Protein AF-A0A0B6YA18-F1 (afdb_monomer_lite)

Structure (mmCIF, N/CA/C/O backbone):
data_AF-A0A0B6YA18-F1
#
_entry.id   AF-A0A0B6YA18-F1
#
loop_
_atom_site.group_PDB
_atom_site.id
_atom_site.type_symbol
_atom_site.label_atom_id
_atom_site.label_alt_id
_atom_site.label_comp_id
_atom_site.label_asym_id
_atom_site.label_entity_id
_atom_site.label_seq_id
_atom_site.pdbx_PDB_ins_code
_atom_site.Cartn_x
_atom_site.Cartn_y
_atom_site.Cartn_z
_atom_site.occupancy
_atom_site.B_iso_or_equiv
_atom_site.auth_seq_id
_atom_site.auth_comp_id
_atom_site.auth_asym_id
_atom_site.auth_atom_id
_atom_site.pdbx_PDB_model_num
ATOM 1 N N . ASN A 1 1 ? -31.599 2.408 -5.196 1.00 22.66 1 ASN A N 1
ATOM 2 C CA . ASN A 1 1 ? -32.205 2.213 -3.865 1.00 22.66 1 ASN A CA 1
ATOM 3 C C . ASN A 1 1 ? -31.881 0.781 -3.458 1.00 22.66 1 ASN A C 1
ATOM 5 O O . ASN A 1 1 ? -32.594 -0.119 -3.871 1.00 22.66 1 ASN A O 1
ATOM 9 N N . PHE A 1 2 ? -30.728 0.541 -2.829 1.00 22.41 2 PHE A N 1
ATOM 10 C CA . PHE A 1 2 ? -30.256 -0.818 -2.530 1.00 22.41 2 PHE A CA 1
ATOM 11 C C . PHE A 1 2 ? -29.971 -0.924 -1.032 1.00 22.41 2 PHE A C 1
ATOM 13 O O . PHE A 1 2 ? -29.169 -0.162 -0.497 1.00 22.41 2 PHE A O 1
ATOM 20 N N . GLN A 1 3 ? -30.706 -1.816 -0.363 1.00 21.17 3 GLN A N 1
ATOM 21 C CA . GLN A 1 3 ? -30.584 -2.109 1.061 1.00 21.17 3 GLN A CA 1
ATOM 22 C C . GLN A 1 3 ? -29.302 -2.905 1.325 1.00 21.17 3 GLN A C 1
ATOM 24 O O . GLN A 1 3 ? -29.180 -4.037 0.863 1.00 21.17 3 GLN A O 1
ATOM 29 N N . CYS A 1 4 ? -28.392 -2.362 2.134 1.00 24.20 4 CYS A N 1
ATOM 30 C CA . CYS A 1 4 ? -27.473 -3.198 2.901 1.00 24.20 4 CYS A CA 1
ATOM 31 C C . CYS A 1 4 ? -28.234 -3.745 4.110 1.00 24.20 4 CYS A C 1
ATOM 33 O O . CYS A 1 4 ? -28.750 -2.980 4.928 1.00 24.20 4 CYS A O 1
ATOM 35 N N . GLN A 1 5 ? -28.316 -5.067 4.224 1.00 24.88 5 GLN A N 1
ATOM 36 C CA . GLN A 1 5 ? -28.793 -5.714 5.439 1.00 24.88 5 GLN A CA 1
ATOM 37 C C . GLN A 1 5 ? -27.710 -5.576 6.512 1.00 24.88 5 GLN A C 1
ATOM 39 O O . GLN A 1 5 ? -26.636 -6.165 6.412 1.00 24.88 5 GLN A O 1
ATOM 44 N N . ILE A 1 6 ? -27.982 -4.758 7.528 1.00 29.28 6 ILE A N 1
ATOM 45 C CA . ILE A 1 6 ? -27.189 -4.730 8.756 1.00 29.28 6 ILE A CA 1
ATOM 46 C C . ILE A 1 6 ? -27.548 -6.007 9.513 1.00 29.28 6 ILE A C 1
ATOM 48 O O . ILE A 1 6 ? -28.610 -6.099 10.129 1.00 29.28 6 ILE A O 1
ATOM 52 N N . TYR A 1 7 ? -26.678 -7.009 9.445 1.00 28.80 7 TYR A N 1
ATOM 53 C CA . TYR A 1 7 ? -26.812 -8.206 10.260 1.00 28.80 7 TYR A CA 1
ATOM 54 C C . TYR A 1 7 ? -26.293 -7.887 11.664 1.00 28.80 7 TYR A C 1
ATOM 56 O O . TYR A 1 7 ? -25.091 -7.940 11.936 1.00 28.80 7 TYR A O 1
ATOM 64 N N . ILE A 1 8 ? -27.209 -7.535 12.572 1.00 30.92 8 ILE A N 1
ATOM 65 C CA . ILE A 1 8 ? -26.935 -7.558 14.014 1.00 30.92 8 ILE A CA 1
ATOM 66 C C . ILE A 1 8 ? -26.950 -9.032 14.432 1.00 30.92 8 ILE A C 1
ATOM 68 O O . ILE A 1 8 ? -27.951 -9.561 14.913 1.00 30.92 8 ILE A O 1
ATOM 72 N N . GLY A 1 9 ? -25.842 -9.720 14.169 1.00 32.03 9 GLY A N 1
ATOM 73 C CA . GLY A 1 9 ? -25.610 -11.074 14.642 1.00 32.03 9 GLY A CA 1
ATOM 74 C C . GLY A 1 9 ? -25.315 -11.048 16.136 1.00 32.03 9 GLY A C 1
ATOM 75 O O . GLY A 1 9 ? -24.164 -10.957 16.539 1.00 32.03 9 GLY A O 1
ATOM 76 N N . THR A 1 10 ? -26.345 -11.150 16.975 1.00 35.97 10 THR A N 1
ATOM 77 C CA . THR A 1 10 ? -26.152 -11.795 18.278 1.00 35.97 10 THR A CA 1
ATOM 78 C C . THR A 1 10 ? -26.190 -13.284 17.990 1.00 35.97 10 THR A C 1
ATOM 80 O O . THR A 1 10 ? -27.260 -13.890 17.949 1.00 35.97 10 THR A O 1
ATOM 83 N N . ASP A 1 11 ? -25.037 -13.863 17.655 1.00 31.59 11 ASP A N 1
ATOM 84 C CA . ASP A 1 11 ? -24.968 -15.278 17.309 1.00 31.59 11 ASP A CA 1
ATOM 85 C C . ASP A 1 11 ? -25.178 -16.118 18.581 1.00 31.59 11 ASP A C 1
ATOM 87 O O . ASP A 1 11 ? -24.264 -16.612 19.234 1.00 31.59 11 ASP A O 1
ATOM 91 N N . THR A 1 12 ? -26.446 -16.242 18.969 1.00 34.16 12 THR A N 1
ATOM 92 C CA . THR A 1 12 ? -26.951 -17.108 20.038 1.00 34.16 12 THR A CA 1
ATOM 93 C C . THR A 1 12 ? -26.866 -18.588 19.642 1.00 34.16 12 THR A C 1
ATOM 95 O O . THR A 1 12 ? -27.244 -19.465 20.421 1.00 34.16 12 THR A O 1
ATOM 98 N N . SER A 1 13 ? -26.333 -18.900 18.455 1.00 25.88 13 SER A N 1
ATOM 99 C CA . SER A 1 13 ? -26.091 -20.266 17.994 1.00 25.88 13 SER A CA 1
ATOM 100 C C . SER A 1 13 ? -24.933 -20.942 18.745 1.00 25.88 13 SER A C 1
ATOM 102 O O . SER A 1 13 ? -25.045 -22.129 19.048 1.00 25.88 13 SER A O 1
ATOM 104 N N . PHE A 1 14 ? -23.911 -20.196 19.191 1.00 28.16 14 PHE A N 1
ATOM 105 C CA . PHE A 1 14 ? -22.859 -20.728 20.076 1.00 28.16 14 PHE A CA 1
ATOM 106 C C . PHE A 1 14 ? -23.342 -20.956 21.520 1.00 28.16 14 PHE A C 1
ATOM 108 O O . PHE A 1 14 ? -22.845 -21.836 22.222 1.00 28.16 14 PHE A O 1
ATOM 115 N N . LEU A 1 15 ? -24.387 -20.236 21.947 1.00 29.08 15 LEU A N 1
ATOM 116 C CA . LEU A 1 15 ? -25.089 -20.511 23.208 1.00 29.08 15 LEU A CA 1
ATOM 117 C C . LEU A 1 15 ? -25.903 -21.816 23.148 1.00 29.08 15 LEU A C 1
ATOM 119 O O . LEU A 1 15 ? -26.152 -22.420 24.192 1.00 29.08 15 LEU A O 1
ATOM 123 N N . LYS A 1 16 ? -26.273 -22.301 21.952 1.00 24.72 16 LYS A N 1
ATOM 124 C CA . LYS A 1 16 ? -26.944 -23.602 21.787 1.00 24.72 16 LYS A CA 1
ATOM 125 C C . LYS A 1 16 ? -25.975 -24.786 21.775 1.00 24.72 16 LYS A C 1
ATOM 127 O O . LYS A 1 16 ? -26.343 -25.847 22.276 1.00 24.72 16 LYS A O 1
ATOM 132 N N . THR A 1 17 ? -24.739 -24.627 21.301 1.00 24.81 17 THR A N 1
ATOM 133 C CA . THR A 1 17 ? -23.723 -25.700 21.355 1.00 24.81 17 THR A CA 1
ATOM 134 C C . THR A 1 17 ? -23.110 -25.901 22.743 1.00 24.81 17 THR A C 1
ATOM 136 O O . THR A 1 17 ? -22.637 -26.996 23.028 1.00 24.81 17 THR A O 1
ATOM 139 N N . CYS A 1 18 ? -23.236 -24.934 23.659 1.00 28.11 18 CYS A N 1
ATOM 140 C CA . CYS A 1 18 ? -22.959 -25.144 25.090 1.00 28.11 18 CYS A CA 1
ATOM 141 C C . CYS A 1 18 ? -24.140 -25.748 25.885 1.00 28.11 18 CYS A C 1
ATOM 143 O O . CYS A 1 18 ? -24.023 -25.948 27.092 1.00 28.11 18 CYS A O 1
ATOM 145 N N . GLN A 1 19 ? -25.272 -26.063 25.240 1.00 27.86 19 GLN A N 1
ATOM 146 C CA . GLN A 1 19 ? -26.480 -26.598 25.896 1.00 27.86 19 GLN A CA 1
ATOM 147 C C . GLN A 1 19 ? -26.897 -28.006 25.439 1.00 27.86 19 GLN A C 1
ATOM 149 O O . GLN A 1 19 ? -27.933 -28.502 25.877 1.00 27.86 19 GLN A O 1
ATOM 154 N N . LEU A 1 20 ? -26.109 -28.706 24.615 1.00 28.91 20 LEU A N 1
ATOM 155 C CA . LEU A 1 20 ? -26.454 -30.073 24.207 1.00 28.91 20 LEU A CA 1
ATOM 156 C C . LEU A 1 20 ? -25.231 -30.981 24.001 1.00 28.91 20 LEU A C 1
ATOM 158 O O . LEU A 1 20 ? -24.902 -31.391 22.896 1.00 28.91 20 LEU A O 1
ATOM 162 N N . SER A 1 21 ? -24.634 -31.416 25.109 1.00 25.75 21 SER A N 1
ATOM 163 C CA . SER A 1 21 ? -24.155 -32.797 25.225 1.00 25.75 21 SER A CA 1
ATOM 164 C C . SER A 1 21 ? -24.819 -33.454 26.440 1.00 25.75 21 SER A C 1
ATOM 166 O O . SER A 1 21 ? -24.227 -33.715 27.481 1.00 25.75 21 SER A O 1
ATOM 168 N N . LYS A 1 22 ? -26.117 -33.762 26.299 1.00 30.44 22 LYS A N 1
ATOM 169 C CA . LYS A 1 22 ? -26.713 -34.879 27.043 1.00 30.44 22 LYS A CA 1
ATOM 170 C C . LYS A 1 22 ? -26.048 -36.162 26.534 1.00 30.44 22 LYS A C 1
ATOM 172 O O . LYS A 1 22 ? -26.580 -36.830 25.654 1.00 30.44 22 LYS A O 1
ATOM 177 N N . MET A 1 23 ? -24.876 -36.497 27.066 1.00 25.17 23 MET A N 1
ATOM 178 C CA . MET A 1 23 ? -24.391 -37.873 27.044 1.00 25.17 23 MET A CA 1
ATOM 179 C C . MET A 1 23 ? -25.014 -38.587 28.239 1.00 25.17 23 MET A C 1
ATOM 181 O O . MET A 1 23 ? -24.543 -38.503 29.369 1.00 25.17 23 MET A O 1
ATOM 185 N N . ALA A 1 24 ? -26.137 -39.246 27.968 1.00 28.73 24 ALA A N 1
ATOM 186 C CA . ALA A 1 24 ? -26.608 -40.341 28.789 1.00 28.73 24 ALA A CA 1
ATOM 187 C C . ALA A 1 24 ? -25.615 -41.505 28.651 1.00 28.73 24 ALA A C 1
ATOM 189 O O . ALA A 1 24 ? -25.368 -41.973 27.542 1.00 28.73 24 ALA A O 1
ATOM 190 N N . ALA A 1 25 ? -25.074 -41.978 29.771 1.00 28.25 25 ALA A N 1
ATOM 191 C CA . ALA A 1 25 ? -24.508 -43.315 29.907 1.00 28.25 25 ALA A CA 1
ATOM 192 C C . ALA A 1 25 ? -24.676 -43.784 31.369 1.00 28.25 25 ALA A C 1
ATOM 194 O O . ALA A 1 25 ? -24.750 -42.947 32.271 1.00 28.25 25 ALA A O 1
ATOM 195 N N . PRO A 1 26 ? -24.849 -45.096 31.598 1.00 30.39 26 PRO A N 1
ATOM 196 C CA . PRO A 1 26 ? -25.692 -45.630 32.661 1.00 30.39 26 PRO A CA 1
ATOM 197 C C . PRO A 1 26 ? -24.993 -45.744 34.017 1.00 30.39 26 PRO A C 1
ATOM 199 O O . PRO A 1 26 ? -23.795 -45.996 34.119 1.00 30.39 26 PRO A O 1
ATOM 202 N N . CYS A 1 27 ? -25.802 -45.639 35.072 1.00 26.02 27 CYS A N 1
ATOM 203 C CA . CYS A 1 27 ? -25.443 -46.033 36.424 1.00 26.02 27 CYS A CA 1
ATOM 204 C C . CYS A 1 27 ? -25.102 -47.530 36.466 1.00 26.02 27 CYS A C 1
ATOM 206 O O . CYS A 1 27 ? -25.983 -48.368 36.278 1.00 26.02 27 CYS A O 1
ATOM 208 N N . ILE A 1 28 ? -23.850 -47.860 36.784 1.00 28.97 28 ILE A N 1
ATOM 209 C CA . ILE A 1 28 ? -23.477 -49.165 37.330 1.00 28.97 28 ILE A CA 1
ATOM 210 C C . ILE A 1 28 ? -22.728 -48.933 38.647 1.00 28.97 28 ILE A C 1
ATOM 212 O O . ILE A 1 28 ? -21.751 -48.197 38.727 1.00 28.97 28 ILE A O 1
ATOM 216 N N . TYR A 1 29 ? -23.298 -49.555 39.673 1.00 30.02 29 TYR A N 1
ATOM 217 C CA . TYR A 1 29 ? -22.824 -49.849 41.022 1.00 30.02 29 TYR A CA 1
ATOM 218 C C . TYR A 1 29 ? -21.294 -49.851 41.236 1.00 30.02 29 TYR A C 1
ATOM 220 O O . TYR A 1 29 ? -20.584 -50.607 40.583 1.00 30.02 29 TYR A O 1
ATOM 228 N N . SER A 1 30 ? -20.806 -49.112 42.239 1.00 31.11 30 SER A N 1
ATOM 229 C CA . SER A 1 30 ? -20.081 -49.669 43.401 1.00 31.11 30 SER A CA 1
ATOM 230 C C . SER A 1 30 ? -19.457 -48.548 44.243 1.00 31.11 30 SER A C 1
ATOM 232 O O . SER A 1 30 ? -18.714 -47.700 43.756 1.00 31.11 30 SER A O 1
ATOM 234 N N . ASN A 1 31 ? -19.776 -48.565 45.535 1.00 38.75 31 ASN A N 1
ATOM 235 C CA . ASN A 1 31 ? -19.279 -47.659 46.565 1.00 38.75 31 ASN A CA 1
ATOM 236 C C . ASN A 1 31 ? -17.750 -47.779 46.742 1.00 38.75 31 ASN A C 1
ATOM 238 O O . ASN A 1 31 ? -17.236 -48.887 46.618 1.00 38.75 31 ASN A O 1
ATOM 242 N N . PHE A 1 32 ? -17.070 -46.655 47.051 1.00 37.41 32 PHE A N 1
ATOM 243 C CA . PHE A 1 32 ? -16.032 -46.481 48.106 1.00 37.41 32 PHE A CA 1
ATOM 244 C C . PHE A 1 32 ? -14.902 -45.444 47.846 1.00 37.41 32 PHE A C 1
ATOM 246 O O . PHE A 1 32 ? -13.969 -45.379 48.639 1.00 37.41 32 PHE A O 1
ATOM 253 N N . VAL A 1 33 ? -14.937 -44.584 46.812 1.00 38.00 33 VAL A N 1
ATOM 254 C CA . VAL A 1 33 ? -13.829 -43.615 46.565 1.00 38.00 33 VAL A CA 1
ATOM 255 C C . VAL A 1 33 ? -14.327 -42.215 46.162 1.00 38.00 33 VAL A C 1
ATOM 257 O O . VAL A 1 33 ? -14.076 -41.756 45.056 1.00 38.00 33 VAL A O 1
ATOM 260 N N . TRP A 1 34 ? -15.063 -41.518 47.040 1.00 38.66 34 TRP A N 1
ATOM 261 C CA . TRP A 1 34 ? -15.645 -40.193 46.715 1.00 38.66 34 TRP A CA 1
ATOM 262 C C . TRP A 1 34 ? -15.308 -39.035 47.667 1.00 38.66 34 TRP A C 1
ATOM 264 O O . TRP A 1 34 ? -15.721 -37.900 47.431 1.00 38.66 34 TRP A O 1
ATOM 274 N N . VAL A 1 35 ? -14.504 -39.257 48.709 1.00 45.66 35 VAL A N 1
ATOM 275 C CA . VAL A 1 35 ? -14.223 -38.188 49.690 1.00 45.66 35 VAL A CA 1
ATOM 276 C C . VAL A 1 35 ? -13.021 -37.313 49.295 1.00 45.66 35 VAL A C 1
ATOM 278 O O . VAL A 1 35 ? -12.994 -36.136 49.634 1.00 45.66 35 VAL A O 1
ATOM 281 N N . LEU A 1 36 ? -12.072 -37.817 48.495 1.00 37.72 36 LEU A N 1
ATOM 282 C CA . LEU A 1 36 ? -10.860 -37.060 48.129 1.00 37.72 36 LEU A CA 1
ATOM 283 C C . LEU A 1 36 ? -10.942 -36.295 46.794 1.00 37.72 36 LEU A C 1
ATOM 285 O O . LEU A 1 36 ? -10.195 -35.341 46.599 1.00 37.72 36 LEU A O 1
ATOM 289 N N . VAL A 1 37 ? -11.871 -36.640 45.895 1.00 43.56 37 VAL A N 1
ATOM 290 C CA . VAL A 1 37 ? -12.011 -35.955 44.587 1.00 43.56 37 VAL A CA 1
ATOM 291 C C . VAL A 1 37 ? -12.857 -34.675 44.693 1.00 43.56 37 VAL A C 1
ATOM 293 O O . VAL A 1 37 ? -12.698 -33.742 43.907 1.00 43.56 37 VAL A O 1
ATOM 296 N N . SER A 1 38 ? -13.692 -34.572 45.729 1.00 45.56 38 SER A N 1
ATOM 297 C CA . SER A 1 38 ? -14.603 -33.439 45.931 1.00 45.56 38 SER A CA 1
ATOM 298 C C . SER A 1 38 ? -13.893 -32.138 46.333 1.00 45.56 38 SER A C 1
ATOM 300 O O . SER A 1 38 ? -14.415 -31.058 46.072 1.00 45.56 38 SER A O 1
ATOM 302 N N . PHE A 1 39 ? -12.685 -32.207 46.905 1.00 39.03 39 PHE A N 1
ATOM 303 C CA . PHE A 1 39 ? -11.942 -31.009 47.323 1.00 39.03 39 PHE A CA 1
ATOM 304 C C . PHE A 1 39 ? -11.166 -30.337 46.178 1.00 39.03 39 PHE A C 1
ATOM 306 O O . PHE A 1 39 ? -11.028 -29.116 46.166 1.00 39.03 39 PHE A O 1
ATOM 313 N N . PHE A 1 40 ? -10.721 -31.099 45.172 1.00 35.75 40 PHE A N 1
ATOM 314 C CA . PHE A 1 40 ? -10.002 -30.538 44.020 1.00 35.75 40 PHE A CA 1
ATOM 315 C C . PHE A 1 40 ? -10.927 -29.955 42.945 1.00 35.75 40 PHE A C 1
ATOM 317 O O . PHE A 1 40 ? -10.523 -29.049 42.219 1.00 35.75 40 PHE A O 1
ATOM 324 N N . LEU A 1 41 ? -12.186 -30.396 42.876 1.00 40.81 41 LEU A N 1
ATOM 325 C CA . LEU A 1 41 ? -13.172 -29.819 41.954 1.00 40.81 41 LEU A CA 1
ATOM 326 C C . LEU A 1 41 ? -13.807 -28.523 42.481 1.00 40.81 41 LEU A C 1
ATOM 328 O O . LEU A 1 41 ? -14.242 -27.695 41.684 1.00 40.81 41 LEU A O 1
ATOM 332 N N . TYR A 1 42 ? -13.821 -28.302 43.801 1.00 39.22 42 TYR A N 1
ATOM 333 C CA . TYR A 1 42 ? -14.488 -27.134 44.392 1.00 39.22 42 TYR A CA 1
ATOM 334 C C . TYR A 1 42 ? -13.674 -25.833 44.302 1.00 39.22 42 TYR A C 1
ATOM 336 O O . TYR A 1 42 ? -14.251 -24.749 44.330 1.00 39.22 42 TYR A O 1
ATOM 344 N N . HIS A 1 43 ? -12.348 -25.918 44.142 1.00 35.78 43 HIS A N 1
ATOM 345 C CA . HIS A 1 43 ? -11.466 -24.743 44.049 1.00 35.78 43 HIS A CA 1
ATOM 346 C C . HIS A 1 43 ? -10.904 -24.480 42.637 1.00 35.78 43 HIS A C 1
ATOM 348 O O . HIS A 1 43 ? -10.187 -23.502 42.435 1.00 35.78 43 HIS A O 1
ATOM 354 N N . GLY A 1 44 ? -11.244 -25.329 41.659 1.00 31.39 44 GLY A N 1
ATOM 355 C CA . GLY A 1 44 ? -10.778 -25.243 40.268 1.00 31.39 44 GLY A CA 1
ATOM 356 C C . GLY A 1 44 ? -11.771 -24.624 39.279 1.00 31.39 44 GLY A C 1
ATOM 357 O O . GLY A 1 44 ? -11.433 -24.459 38.113 1.00 31.39 44 GLY A O 1
ATOM 358 N N . CYS A 1 45 ? -12.978 -24.244 39.710 1.00 32.75 45 CYS A N 1
ATOM 359 C CA . CYS A 1 45 ? -13.925 -23.499 38.875 1.00 32.75 45 CYS A CA 1
ATOM 360 C C . CYS A 1 45 ? -13.646 -21.989 38.988 1.00 32.75 45 CYS A C 1
ATOM 362 O O . CYS A 1 45 ? -14.493 -21.189 39.393 1.00 32.75 45 CYS A O 1
ATOM 364 N N . VAL A 1 46 ? -12.404 -21.594 38.686 1.00 34.84 46 VAL A N 1
ATOM 365 C CA . VAL A 1 46 ? -12.083 -20.192 38.415 1.00 34.84 46 VAL A CA 1
ATOM 366 C C . VAL A 1 46 ? -12.857 -19.827 37.158 1.00 34.84 46 VAL A C 1
ATOM 368 O O . VAL A 1 46 ? -12.613 -20.360 36.082 1.00 34.84 46 VAL A O 1
ATOM 371 N N . ARG A 1 47 ? -13.847 -18.960 37.355 1.00 32.56 47 ARG A N 1
ATOM 372 C CA . ARG A 1 47 ? -14.728 -18.355 36.358 1.00 32.56 47 ARG A CA 1
ATOM 373 C C . ARG A 1 47 ? -14.015 -18.100 35.023 1.00 32.56 47 ARG A C 1
ATOM 375 O O . ARG A 1 47 ? -13.437 -17.035 34.827 1.00 32.56 47 ARG A O 1
ATOM 382 N N . VAL A 1 48 ? -14.152 -19.019 34.071 1.00 32.72 48 VAL A N 1
ATOM 383 C CA . VAL A 1 48 ? -14.032 -18.688 32.648 1.00 32.72 48 VAL A CA 1
ATOM 384 C C . VAL A 1 48 ? -15.357 -18.036 32.265 1.00 32.72 48 VAL A C 1
ATOM 386 O O . VAL A 1 48 ? -16.264 -18.658 31.722 1.00 32.72 48 VAL A O 1
ATOM 389 N N . LEU A 1 49 ? -15.511 -16.772 32.658 1.00 30.70 49 LEU A N 1
ATOM 390 C CA . LEU A 1 49 ? -16.483 -15.893 32.027 1.00 30.70 49 LEU A CA 1
ATOM 391 C C . LEU A 1 49 ? -15.945 -15.637 30.619 1.00 30.70 49 LEU A C 1
ATOM 393 O O . LEU A 1 49 ? -15.069 -14.795 30.433 1.00 30.70 49 LEU A O 1
ATOM 397 N N . CYS A 1 50 ? -16.434 -16.392 29.636 1.00 34.38 50 CYS A N 1
ATOM 398 C CA . CYS A 1 50 ? -16.340 -15.987 28.239 1.00 34.38 50 CYS A CA 1
ATOM 399 C C . CYS A 1 50 ? -17.141 -14.688 28.095 1.00 34.38 50 CYS A C 1
ATOM 401 O O . CYS A 1 50 ? -18.348 -14.711 27.862 1.00 34.38 50 CYS A O 1
ATOM 403 N N . ASN A 1 51 ? -16.482 -13.547 28.300 1.00 45.31 51 ASN A N 1
ATOM 404 C CA . ASN A 1 51 ? -17.012 -12.253 27.900 1.00 45.31 51 ASN A CA 1
ATOM 405 C C . ASN A 1 51 ? -16.977 -12.220 26.369 1.00 45.31 51 ASN A C 1
ATOM 407 O O . ASN A 1 51 ? -15.977 -11.824 25.776 1.00 45.31 51 ASN A O 1
ATOM 411 N N . ALA A 1 52 ? -18.053 -12.690 25.738 1.00 56.62 52 ALA A N 1
ATOM 412 C CA . ALA A 1 5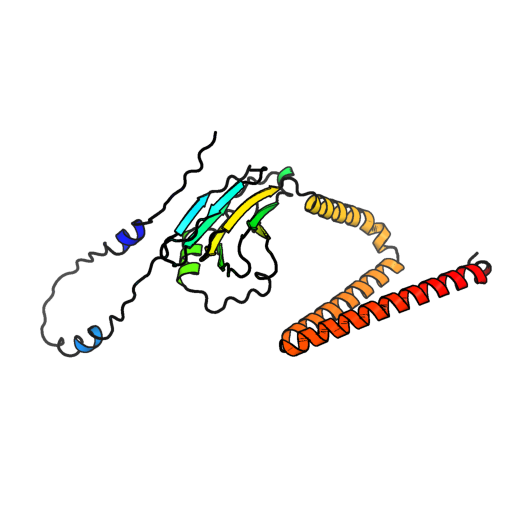2 ? -18.236 -12.537 24.303 1.00 56.62 52 ALA A CA 1
ATOM 413 C C . ALA A 1 52 ? -18.291 -11.036 23.983 1.00 56.62 52 ALA A C 1
ATOM 415 O O . ALA A 1 52 ? -19.090 -10.293 24.562 1.00 56.62 52 ALA A O 1
ATOM 416 N N . ILE A 1 53 ? -17.417 -10.578 23.090 1.00 65.00 53 ILE A N 1
ATOM 417 C CA . ILE A 1 53 ? -17.356 -9.166 22.704 1.00 65.00 53 ILE A CA 1
ATOM 418 C C . ILE A 1 53 ? -18.520 -8.896 21.738 1.00 65.00 53 ILE A C 1
ATOM 420 O O . ILE A 1 53 ? -18.634 -9.590 20.725 1.00 65.00 53 ILE A O 1
ATOM 424 N N . PRO A 1 54 ? -19.388 -7.899 21.993 1.00 68.94 54 PRO A N 1
ATOM 425 C CA . PRO A 1 54 ? -20.438 -7.550 21.046 1.00 68.94 54 PRO A CA 1
ATOM 426 C C . PRO A 1 54 ? -19.807 -7.050 19.739 1.00 68.94 54 PRO A C 1
ATOM 428 O O . PRO A 1 54 ? -19.035 -6.083 19.740 1.00 68.94 54 PRO A O 1
ATOM 431 N N . TYR A 1 55 ? -20.150 -7.700 18.623 1.00 76.69 55 TYR A N 1
ATOM 432 C CA . TYR A 1 55 ? -19.649 -7.344 17.300 1.00 76.69 55 TYR A CA 1
ATOM 433 C C . TYR A 1 55 ? -20.770 -6.993 16.318 1.00 76.69 55 TYR A C 1
ATOM 435 O O . TYR A 1 55 ? -21.901 -7.461 16.429 1.00 76.69 55 TYR A O 1
ATOM 443 N N . VAL A 1 56 ? -20.456 -6.131 15.352 1.00 81.31 56 VAL A N 1
ATOM 444 C CA . VAL A 1 56 ? -21.338 -5.777 14.229 1.00 81.31 56 VAL A CA 1
ATOM 445 C C . VAL A 1 56 ? -20.631 -6.173 12.945 1.00 81.31 56 VAL A C 1
ATOM 447 O O . VAL A 1 56 ? -19.467 -5.827 12.780 1.00 81.31 56 VAL A O 1
ATOM 450 N N . SER A 1 57 ? -21.317 -6.874 12.042 1.00 79.81 57 SER A N 1
ATOM 451 C CA . SER A 1 57 ? -20.762 -7.230 10.732 1.00 79.81 57 SER A CA 1
ATOM 452 C C . SER A 1 57 ? -21.471 -6.473 9.609 1.00 79.81 57 SER A C 1
ATOM 454 O O . SER A 1 57 ? -22.696 -6.334 9.619 1.00 79.81 57 SER A O 1
ATOM 456 N N . VAL A 1 58 ? -20.698 -5.959 8.653 1.00 83.00 58 VAL A N 1
ATOM 457 C CA . VAL A 1 58 ? -21.193 -5.246 7.471 1.00 83.00 58 VAL A CA 1
ATOM 458 C C . VAL A 1 58 ? -20.582 -5.887 6.233 1.00 83.00 58 VAL A C 1
ATOM 460 O O . VAL A 1 58 ? -19.359 -5.953 6.102 1.00 83.00 58 VAL A O 1
ATOM 463 N N . MET A 1 59 ? -21.429 -6.347 5.312 1.00 81.69 59 MET A N 1
ATOM 464 C CA . MET A 1 59 ? -20.978 -6.775 3.990 1.00 81.69 59 MET A CA 1
ATOM 465 C C . MET A 1 59 ? -20.909 -5.583 3.042 1.00 81.69 59 MET A C 1
ATOM 467 O O . MET A 1 59 ? -21.868 -4.823 2.896 1.00 81.69 59 MET A O 1
ATOM 471 N N . LEU A 1 60 ? -19.749 -5.422 2.416 1.00 82.44 60 LEU A N 1
ATOM 472 C CA . LEU A 1 60 ? -19.471 -4.384 1.438 1.00 82.44 60 LEU A CA 1
ATOM 473 C C . LEU A 1 60 ? -19.884 -4.850 0.042 1.00 82.44 60 LEU A C 1
ATOM 475 O O . LEU A 1 60 ? -19.889 -6.040 -0.263 1.00 82.44 60 LEU A O 1
ATOM 479 N N . ASN A 1 61 ? -20.216 -3.897 -0.826 1.00 81.12 61 ASN A N 1
ATOM 480 C CA . ASN A 1 61 ? -20.518 -4.189 -2.221 1.00 81.12 61 ASN A CA 1
ATOM 481 C C . ASN A 1 61 ? -19.243 -4.090 -3.077 1.00 81.12 61 ASN A C 1
ATOM 483 O O . ASN A 1 61 ? -18.568 -3.059 -3.066 1.00 81.12 61 ASN A O 1
ATOM 487 N N . ALA A 1 62 ? -18.947 -5.140 -3.847 1.00 72.94 62 ALA A N 1
ATOM 488 C CA . ALA A 1 62 ? -17.752 -5.235 -4.685 1.00 72.94 62 ALA A CA 1
ATOM 489 C C . ALA A 1 62 ? -17.723 -4.219 -5.843 1.00 72.94 62 ALA A C 1
ATOM 491 O O . ALA A 1 62 ? -16.658 -3.771 -6.266 1.00 72.94 62 ALA A O 1
ATOM 492 N N . THR A 1 63 ? -18.891 -3.784 -6.325 1.00 71.31 63 THR A N 1
ATOM 493 C CA . THR A 1 63 ? -18.996 -2.874 -7.481 1.00 71.31 63 THR A CA 1
ATOM 494 C C . THR A 1 63 ? -19.069 -1.391 -7.099 1.00 71.31 63 THR A C 1
ATOM 496 O O . THR A 1 63 ? -19.394 -0.550 -7.939 1.00 71.31 63 THR A O 1
ATOM 499 N N . GLN A 1 64 ? -18.827 -1.050 -5.832 1.00 74.56 64 GLN A N 1
ATOM 500 C CA . GLN A 1 64 ? -19.033 0.297 -5.299 1.00 74.56 64 GLN A CA 1
ATOM 501 C C . GLN A 1 64 ? -17.857 1.233 -5.634 1.00 74.56 64 GLN A C 1
ATOM 503 O O . GLN A 1 64 ? -16.799 1.170 -5.012 1.00 74.56 64 GLN A O 1
ATOM 508 N N . THR A 1 65 ? -18.051 2.145 -6.593 1.00 70.25 65 THR A N 1
ATOM 509 C CA . THR A 1 65 ? -17.022 3.120 -7.015 1.00 70.25 65 THR A CA 1
ATOM 510 C C . THR A 1 65 ? -17.069 4.457 -6.271 1.00 70.25 65 THR A C 1
ATOM 512 O O . THR A 1 65 ? -16.067 5.172 -6.235 1.00 70.25 65 THR A O 1
ATOM 515 N N . GLN A 1 66 ? -18.209 4.812 -5.671 1.00 75.06 66 GLN A N 1
ATOM 516 C CA . GLN A 1 66 ? -18.337 6.019 -4.849 1.00 75.06 66 GLN A CA 1
ATOM 517 C C . GLN A 1 66 ? -17.948 5.738 -3.395 1.00 75.06 66 GLN A C 1
ATOM 519 O O . GLN A 1 66 ? -18.244 4.641 -2.913 1.00 75.06 66 GLN A O 1
ATOM 524 N N . PRO A 1 67 ? -17.352 6.720 -2.688 1.00 75.81 67 PRO A N 1
ATOM 525 C CA . PRO A 1 67 ? -17.042 6.590 -1.271 1.00 75.81 67 PRO A CA 1
ATOM 526 C C . PRO A 1 67 ? -18.284 6.189 -0.480 1.00 75.81 67 PRO A C 1
ATOM 528 O O . PRO A 1 67 ? -19.290 6.897 -0.489 1.00 75.81 67 PRO A O 1
ATOM 531 N N . PHE A 1 68 ? -18.203 5.036 0.175 1.00 79.81 68 PHE A N 1
ATOM 532 C CA . PHE A 1 68 ? -19.226 4.552 1.086 1.00 79.81 68 PHE A CA 1
ATOM 533 C C . PHE A 1 68 ? -18.748 4.774 2.517 1.00 79.81 68 PHE A C 1
ATOM 535 O O . PHE A 1 68 ? -17.762 4.174 2.943 1.00 79.81 68 PHE A O 1
ATOM 542 N N . ASP A 1 69 ? -19.434 5.659 3.236 1.00 79.94 69 ASP A N 1
ATOM 543 C CA . ASP A 1 69 ? -19.106 6.001 4.616 1.00 79.94 69 ASP A CA 1
ATOM 544 C C . ASP A 1 69 ? -19.923 5.148 5.589 1.00 79.94 69 ASP A C 1
ATOM 546 O O . ASP A 1 69 ? -21.150 5.244 5.657 1.00 79.94 69 ASP A O 1
ATOM 550 N N . VAL A 1 70 ? -19.229 4.329 6.376 1.00 81.06 70 VAL A N 1
ATOM 551 C CA . VAL A 1 70 ? -19.797 3.618 7.523 1.00 81.06 70 VAL A CA 1
ATOM 552 C C . VAL A 1 70 ? -19.448 4.400 8.779 1.00 81.06 70 VAL A C 1
ATOM 554 O O . VAL A 1 70 ? -18.294 4.439 9.209 1.00 81.06 70 VAL A O 1
ATOM 557 N N . ILE A 1 71 ? -20.456 5.030 9.374 1.00 78.69 71 ILE A N 1
ATOM 558 C CA . ILE A 1 71 ? -20.305 5.766 10.628 1.00 78.69 71 ILE A CA 1
ATOM 559 C C . ILE A 1 71 ? -20.508 4.783 11.779 1.00 78.69 71 ILE A C 1
ATOM 561 O O . ILE A 1 71 ? -21.587 4.208 11.936 1.00 78.69 71 ILE A O 1
ATOM 565 N N . VAL A 1 72 ? -19.475 4.595 12.597 1.00 80.00 72 VAL A N 1
ATOM 566 C CA . VAL A 1 72 ? -19.539 3.753 13.793 1.00 80.00 72 VAL A CA 1
ATOM 567 C C . VAL A 1 72 ? -19.569 4.660 15.014 1.00 80.00 72 VAL A C 1
ATOM 569 O O . VAL A 1 72 ? -18.591 5.335 15.330 1.00 80.00 72 VAL A O 1
ATOM 572 N N . SER A 1 73 ? -20.710 4.696 15.700 1.00 74.81 73 SER A N 1
ATOM 573 C CA . SER A 1 73 ? -20.869 5.436 16.955 1.00 74.81 73 SER A CA 1
ATOM 574 C C . SER A 1 73 ? -20.162 4.729 18.113 1.00 74.81 73 SER A C 1
ATOM 576 O O . SER A 1 73 ? -20.137 3.494 18.167 1.00 74.81 73 SER A O 1
ATOM 578 N N . ALA A 1 74 ? -19.635 5.520 19.053 1.00 70.62 74 ALA A N 1
ATOM 579 C CA . ALA A 1 74 ? -19.016 5.012 20.271 1.00 70.62 74 ALA A CA 1
ATOM 580 C C . ALA A 1 74 ? -20.020 4.181 21.101 1.00 70.62 74 ALA A C 1
ATOM 582 O O . ALA A 1 74 ? -21.215 4.503 21.125 1.00 70.62 74 ALA A O 1
ATOM 583 N N . PRO A 1 75 ? -19.567 3.107 21.766 1.00 70.69 75 PRO A N 1
ATOM 584 C CA . PRO A 1 75 ? -20.405 2.347 22.683 1.00 70.69 75 PRO A CA 1
ATOM 585 C C . PRO A 1 75 ? -20.778 3.197 23.906 1.00 70.69 75 PRO A C 1
ATOM 587 O O . PRO A 1 75 ? -19.930 3.856 24.497 1.00 70.69 75 PRO A O 1
ATOM 590 N N . GLN A 1 76 ? -22.054 3.155 24.295 1.00 63.22 76 GLN A N 1
ATOM 591 C CA . GLN A 1 76 ? -22.584 3.916 25.437 1.00 63.22 76 GLN A CA 1
ATOM 592 C C . GLN A 1 76 ? -22.034 3.414 26.788 1.00 63.22 76 GLN A C 1
ATOM 594 O O . GLN A 1 76 ? -21.932 4.188 27.731 1.00 63.22 76 GLN A O 1
ATOM 599 N N . ASP A 1 77 ? -21.605 2.148 26.858 1.00 67.50 77 ASP A N 1
ATOM 600 C CA . ASP A 1 77 ? -21.102 1.501 28.080 1.00 67.50 77 ASP A CA 1
ATOM 601 C C . ASP A 1 77 ? -19.594 1.710 28.336 1.00 67.50 77 ASP A C 1
ATOM 603 O O . ASP A 1 77 ? -19.029 1.096 29.239 1.00 67.50 77 ASP A O 1
ATOM 607 N N . GLY A 1 78 ? -18.896 2.516 27.522 1.00 66.62 78 GLY A N 1
ATOM 608 C CA . GLY A 1 78 ? -17.440 2.718 27.645 1.00 66.62 78 GLY A CA 1
ATOM 609 C C . GLY A 1 78 ? -16.586 1.469 27.358 1.00 66.62 78 GLY A C 1
ATOM 610 O O . GLY A 1 78 ? -15.380 1.474 27.591 1.00 66.62 78 GLY A O 1
ATOM 611 N N . GLY A 1 79 ? -17.204 0.391 26.866 1.00 71.12 79 GLY A N 1
ATOM 612 C CA . GLY A 1 79 ? -16.530 -0.833 26.437 1.00 71.12 79 GLY A CA 1
ATOM 613 C C . GLY A 1 79 ? -15.908 -0.721 25.041 1.00 71.12 79 GLY A C 1
ATOM 614 O O . GLY A 1 79 ? -15.997 0.300 24.371 1.00 71.12 79 GLY A O 1
ATOM 615 N N . ARG A 1 80 ? -15.294 -1.804 24.562 1.00 74.56 80 ARG A N 1
ATOM 616 C CA . ARG A 1 80 ? -14.782 -1.900 23.186 1.00 74.56 80 ARG A CA 1
ATOM 617 C C . ARG A 1 80 ? -15.837 -2.511 22.273 1.00 74.56 80 ARG A C 1
ATOM 619 O O . ARG A 1 80 ? -16.400 -3.550 22.610 1.00 74.56 80 ARG A O 1
ATOM 626 N N . LYS A 1 81 ? -16.078 -1.904 21.109 1.00 79.94 81 LYS A N 1
ATOM 627 C CA . LYS A 1 81 ? -16.991 -2.444 20.089 1.00 79.94 81 LYS A CA 1
ATOM 628 C C . LYS A 1 81 ? -16.188 -2.966 18.902 1.00 79.94 81 LYS A C 1
ATOM 630 O O . LYS A 1 81 ? -15.394 -2.219 18.329 1.00 79.94 81 LYS A O 1
ATOM 635 N N . LEU A 1 82 ? -16.404 -4.229 18.535 1.00 84.12 82 LEU A N 1
ATOM 636 C CA . LEU A 1 82 ? -15.785 -4.848 17.361 1.00 84.12 82 LEU A CA 1
ATOM 637 C C . LEU A 1 82 ? -16.685 -4.623 16.136 1.00 84.12 82 LEU A C 1
ATOM 639 O O . LEU A 1 82 ? -17.838 -5.048 16.113 1.00 84.12 82 LEU A O 1
ATOM 643 N N . CYS A 1 83 ? -16.182 -3.944 15.111 1.00 86.81 83 CYS A N 1
ATOM 644 C CA . CYS A 1 83 ? -16.869 -3.798 13.828 1.00 86.81 83 CYS A CA 1
ATOM 645 C C . CYS A 1 83 ? -16.121 -4.607 12.773 1.00 86.81 83 CYS A C 1
ATOM 647 O O . CYS A 1 83 ? -14.927 -4.405 12.585 1.00 86.81 83 CYS A O 1
ATOM 649 N N . ILE A 1 84 ? -16.806 -5.517 12.093 1.00 87.69 84 ILE A N 1
ATOM 650 C CA . ILE A 1 84 ? -16.229 -6.385 11.072 1.00 87.69 84 ILE A CA 1
ATOM 651 C C . ILE A 1 84 ? -16.770 -5.949 9.716 1.00 87.69 84 ILE A C 1
ATOM 653 O O . ILE A 1 84 ? -17.980 -5.952 9.490 1.00 87.69 84 ILE A O 1
ATOM 657 N N . LEU A 1 85 ? -15.879 -5.580 8.805 1.00 88.25 85 LEU A N 1
ATOM 658 C CA . LEU A 1 85 ? -16.217 -5.230 7.434 1.00 88.25 85 LEU A CA 1
ATOM 659 C C . LEU A 1 85 ? -15.710 -6.330 6.514 1.00 88.25 85 LEU A C 1
ATOM 661 O O . LEU A 1 85 ? -14.510 -6.593 6.468 1.00 88.25 85 LEU A O 1
ATOM 665 N N . CYS A 1 86 ? -16.625 -6.963 5.792 1.00 89.19 86 CYS A N 1
ATOM 666 C CA . CYS A 1 86 ? -16.307 -8.043 4.869 1.00 89.19 86 CYS A CA 1
ATOM 667 C C . CYS A 1 86 ? -16.481 -7.584 3.430 1.00 89.19 86 CYS A C 1
ATOM 669 O O . CYS A 1 86 ? -17.537 -7.070 3.055 1.00 89.19 86 CYS A O 1
ATOM 671 N N . TYR A 1 87 ? -15.450 -7.807 2.628 1.00 89.75 87 TYR A N 1
ATOM 672 C CA . TYR A 1 87 ? -15.460 -7.590 1.195 1.00 89.75 87 TYR A CA 1
ATOM 673 C C . TYR A 1 87 ? -15.617 -8.943 0.482 1.00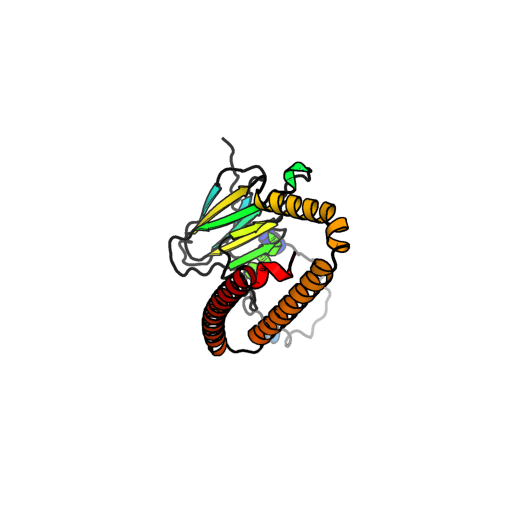 89.75 87 TYR A C 1
ATOM 675 O O . TYR A 1 87 ? -14.731 -9.797 0.609 1.00 89.75 87 TYR A O 1
ATOM 683 N N . PRO A 1 88 ? -16.734 -9.176 -0.233 1.00 85.19 88 PRO A N 1
ATOM 684 C CA . PRO A 1 88 ? -16.862 -10.334 -1.101 1.00 85.19 88 PRO A CA 1
ATOM 685 C C . PRO A 1 88 ? -15.962 -10.110 -2.318 1.00 85.19 88 PRO A C 1
ATOM 687 O O . PRO A 1 88 ? -16.068 -9.081 -2.989 1.00 85.19 88 PRO A O 1
ATOM 690 N N . GLY A 1 89 ? -15.053 -11.049 -2.577 1.00 86.19 89 GLY A N 1
ATOM 691 C CA . GLY A 1 89 ? -14.127 -10.959 -3.703 1.00 86.19 89 GLY A CA 1
ATOM 692 C C . GLY A 1 89 ? -14.856 -10.754 -5.037 1.00 86.19 89 GLY A C 1
ATOM 693 O O . GLY A 1 89 ? -15.992 -11.192 -5.223 1.00 86.19 89 GLY A O 1
ATOM 694 N N . GLN A 1 90 ? -14.211 -10.068 -5.978 1.00 86.62 90 GLN A N 1
ATOM 695 C CA . GLN A 1 90 ? -14.766 -9.825 -7.311 1.00 86.62 90 GLN A CA 1
ATOM 696 C C . GLN A 1 90 ? -14.343 -10.927 -8.297 1.00 86.62 90 GLN A C 1
ATOM 698 O O . GLN A 1 90 ? -13.284 -11.530 -8.153 1.00 86.62 90 GLN A O 1
ATOM 703 N N . ASP A 1 91 ? -15.126 -11.148 -9.356 1.00 87.38 91 ASP A N 1
ATOM 704 C CA . ASP A 1 91 ? -14.766 -12.088 -10.426 1.00 87.38 91 ASP A CA 1
ATOM 705 C C . ASP A 1 91 ? -13.453 -11.724 -11.135 1.00 87.38 91 ASP A C 1
ATOM 707 O O . ASP A 1 91 ? -13.179 -10.557 -11.451 1.00 87.38 91 ASP A O 1
ATOM 711 N N . THR A 1 92 ? -12.686 -12.755 -11.485 1.00 85.19 92 THR A N 1
ATOM 712 C CA . THR A 1 92 ? -11.405 -12.649 -12.185 1.00 85.19 92 THR A CA 1
ATOM 713 C C . THR A 1 92 ? -11.617 -12.374 -13.676 1.00 85.19 92 THR A C 1
ATOM 715 O O . THR A 1 92 ? -11.636 -13.281 -14.507 1.00 85.19 92 THR A O 1
ATOM 718 N N . MET A 1 93 ? -11.790 -11.103 -14.032 1.00 87.88 93 MET A N 1
ATOM 719 C CA . MET A 1 93 ? -11.769 -10.638 -15.422 1.00 87.88 93 MET A CA 1
ATOM 720 C C . MET A 1 93 ? -10.476 -9.867 -15.696 1.00 87.88 93 MET A C 1
ATOM 722 O O . MET A 1 93 ? -9.995 -9.137 -14.833 1.00 87.88 93 MET A O 1
ATOM 726 N N . TRP A 1 94 ? -9.933 -9.969 -16.913 1.00 84.38 94 TRP A N 1
ATOM 727 C CA . TRP A 1 94 ? -8.644 -9.356 -17.271 1.00 84.38 94 TRP A CA 1
ATOM 728 C C . TRP A 1 94 ? -8.607 -7.835 -17.041 1.00 84.38 94 TRP A C 1
ATOM 730 O O . TRP A 1 94 ? -7.616 -7.305 -16.556 1.00 84.38 94 TRP A O 1
ATOM 740 N N . HIS A 1 95 ? -9.707 -7.124 -17.302 1.00 81.81 95 HIS A N 1
ATOM 741 C CA . HIS A 1 95 ? -9.795 -5.675 -17.088 1.00 81.81 95 HIS A CA 1
ATOM 742 C C . HIS A 1 95 ? -9.958 -5.285 -15.607 1.00 81.81 95 HIS A C 1
ATOM 744 O O . HIS A 1 95 ? -9.845 -4.108 -15.276 1.00 81.81 95 HIS A O 1
ATOM 750 N N . LYS A 1 96 ? -10.211 -6.251 -14.713 1.00 86.12 96 LYS A N 1
ATOM 751 C CA . LYS A 1 96 ? -10.332 -6.051 -13.259 1.00 86.12 96 LYS A CA 1
ATOM 752 C C . LYS A 1 96 ? -9.034 -6.371 -12.505 1.00 86.12 96 LYS A C 1
ATOM 754 O O . LYS A 1 96 ? -9.009 -6.250 -11.289 1.00 86.12 96 LYS A O 1
ATOM 759 N N . LEU A 1 97 ? -7.948 -6.732 -13.197 1.00 87.62 97 LEU A N 1
ATOM 760 C CA . LEU A 1 97 ? -6.644 -7.021 -12.575 1.00 87.62 97 LEU A CA 1
ATOM 761 C C . LEU A 1 97 ? -6.054 -5.830 -11.807 1.00 87.62 97 LEU A C 1
ATOM 763 O O . LEU A 1 97 ? -5.300 -6.019 -10.860 1.00 87.62 97 LEU A O 1
ATOM 767 N N . TRP A 1 98 ? -6.420 -4.609 -12.194 1.00 90.06 98 TRP A N 1
ATOM 768 C CA . TRP A 1 98 ? -5.923 -3.368 -11.595 1.00 90.06 98 TRP A CA 1
ATOM 769 C C . TRP A 1 98 ? -6.913 -2.744 -10.608 1.00 90.06 98 TRP A C 1
ATOM 771 O O . TRP A 1 98 ? -6.937 -1.523 -10.446 1.00 90.06 98 TRP A O 1
ATOM 78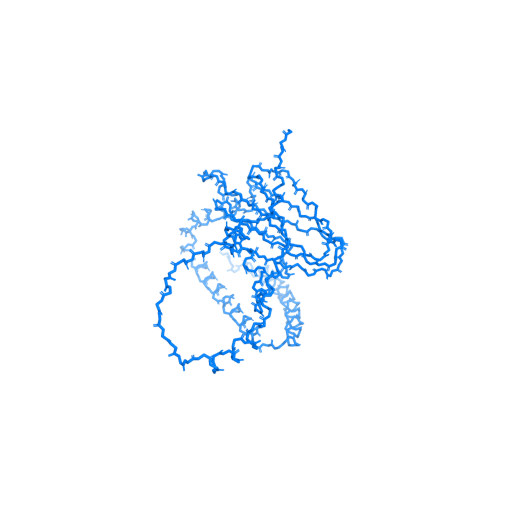1 N N . ILE A 1 99 ? -7.768 -3.555 -9.985 1.00 89.38 99 ILE A N 1
ATOM 782 C CA . ILE A 1 99 ? -8.686 -3.099 -8.944 1.00 89.38 99 ILE A CA 1
ATOM 783 C C . ILE A 1 99 ? -7.980 -3.074 -7.588 1.00 89.38 99 ILE A C 1
ATOM 785 O O . ILE A 1 99 ? -7.252 -4.001 -7.237 1.00 89.38 99 ILE A O 1
ATOM 789 N N . ASN A 1 100 ? -8.203 -2.010 -6.821 1.00 89.38 100 ASN A N 1
ATOM 790 C CA . ASN A 1 100 ? -7.664 -1.889 -5.471 1.00 89.38 100 ASN A CA 1
ATOM 791 C C . ASN A 1 100 ? -8.769 -1.442 -4.502 1.00 89.38 100 ASN A C 1
ATOM 793 O O . ASN A 1 100 ? -9.114 -0.252 -4.463 1.00 89.38 100 ASN A O 1
ATOM 797 N N . PRO A 1 101 ? -9.383 -2.387 -3.770 1.00 88.56 101 PRO A N 1
ATOM 798 C CA . PRO A 1 101 ? -10.330 -2.078 -2.709 1.00 88.56 101 PRO A CA 1
ATOM 799 C C . PRO A 1 101 ? -9.582 -1.570 -1.476 1.00 88.56 101 PRO A C 1
ATOM 801 O O . PRO A 1 101 ? -8.745 -2.273 -0.904 1.00 88.56 101 PRO A O 1
ATOM 804 N N . LYS A 1 102 ? -9.898 -0.350 -1.039 1.00 88.88 102 LYS A N 1
ATOM 805 C CA . LYS A 1 102 ? -9.257 0.258 0.128 1.00 88.88 102 LYS A CA 1
ATOM 806 C C . LYS A 1 102 ? -10.256 0.847 1.112 1.00 88.88 102 LYS A C 1
ATOM 808 O O . LYS A 1 102 ? -11.309 1.359 0.726 1.00 88.88 102 LYS A O 1
ATOM 813 N N . ILE A 1 103 ? -9.887 0.793 2.386 1.00 87.69 103 ILE A N 1
ATOM 814 C CA . ILE A 1 103 ? -10.601 1.429 3.489 1.00 87.69 103 ILE A CA 1
ATOM 815 C C . ILE A 1 103 ? -9.708 2.479 4.143 1.00 87.69 103 ILE A C 1
ATOM 817 O O . ILE A 1 103 ? -8.546 2.223 4.463 1.00 87.69 103 ILE A O 1
ATOM 821 N N . THR A 1 104 ? -10.270 3.666 4.332 1.00 86.00 104 THR A N 1
ATOM 822 C CA . THR A 1 104 ? -9.639 4.792 5.016 1.00 86.00 104 THR A CA 1
ATOM 823 C C . THR A 1 104 ? -10.477 5.138 6.232 1.00 86.00 104 THR A C 1
ATOM 825 O O . THR A 1 104 ? -11.680 5.366 6.116 1.00 86.00 104 THR A O 1
ATOM 828 N N . ILE A 1 105 ? -9.857 5.194 7.404 1.00 83.94 105 ILE A N 1
ATOM 829 C CA . ILE A 1 105 ? -10.574 5.485 8.646 1.00 83.94 105 ILE A CA 1
ATOM 830 C C . ILE A 1 105 ? -10.310 6.930 9.027 1.00 83.94 105 ILE A C 1
ATOM 832 O O . ILE A 1 105 ? -9.175 7.328 9.268 1.00 83.94 105 ILE A O 1
ATOM 836 N N . LYS A 1 106 ? -11.378 7.720 9.077 1.00 82.88 106 LYS A N 1
ATOM 837 C CA . LYS A 1 106 ? -11.345 9.099 9.548 1.00 82.88 106 LYS A CA 1
ATOM 838 C C . LYS A 1 106 ? -11.817 9.131 10.989 1.00 82.88 106 LYS A C 1
ATOM 840 O O . LYS A 1 106 ? -12.912 8.660 11.306 1.00 82.88 106 LYS A O 1
ATOM 845 N N . THR A 1 107 ? -11.000 9.730 11.840 1.00 76.50 107 THR A N 1
ATOM 846 C CA . THR A 1 107 ? -11.306 9.905 13.259 1.00 76.50 107 THR A CA 1
ATOM 847 C C . THR A 1 107 ? -11.308 11.385 13.580 1.00 76.50 107 THR A C 1
ATOM 849 O O . THR A 1 107 ? -10.437 12.119 13.122 1.00 76.50 107 THR A O 1
ATOM 852 N N . SER A 1 108 ? -12.299 11.825 14.348 1.00 67.62 108 SER A N 1
ATOM 853 C CA . SER A 1 108 ? -12.424 13.224 14.770 1.00 67.62 108 SER A CA 1
ATOM 854 C C . SER A 1 108 ? -11.457 13.590 15.904 1.00 67.62 108 SER A C 1
ATOM 856 O O . SER A 1 108 ? -11.137 14.760 16.078 1.00 67.62 108 SER A O 1
ATOM 858 N N . ASP A 1 109 ? -10.951 12.589 16.629 1.00 67.12 109 ASP A N 1
ATOM 859 C CA . ASP A 1 109 ? -10.126 12.750 17.822 1.00 67.12 109 ASP A CA 1
ATOM 860 C C . ASP A 1 109 ? -8.679 12.286 17.598 1.00 67.12 109 ASP A C 1
ATOM 862 O O . ASP A 1 109 ? -8.433 11.162 17.155 1.00 67.12 109 ASP A O 1
ATOM 866 N N . LEU A 1 110 ? -7.706 13.113 17.993 1.00 57.06 110 LEU A N 1
ATOM 867 C CA . LEU A 1 110 ? -6.291 12.738 18.022 1.00 57.06 110 LEU A CA 1
ATOM 868 C C . LEU A 1 110 ? -6.024 11.775 19.197 1.00 57.06 110 LEU A C 1
ATOM 870 O O . LEU A 1 110 ? -6.266 12.124 20.351 1.00 57.06 110 LEU A O 1
ATOM 874 N N . GLY A 1 111 ? -5.491 10.580 18.915 1.00 59.66 111 GLY A N 1
ATOM 875 C CA . GLY A 1 111 ? -4.964 9.657 19.937 1.00 59.66 111 GLY A CA 1
ATOM 876 C C . GLY A 1 111 ? -5.777 8.385 20.210 1.00 59.66 111 GLY A C 1
ATOM 877 O O . GLY A 1 111 ? -5.602 7.767 21.257 1.00 59.66 111 GLY A O 1
ATOM 878 N N . THR A 1 112 ? -6.671 7.973 19.313 1.00 63.03 112 THR A N 1
ATOM 879 C CA . THR A 1 112 ? -7.401 6.701 19.443 1.00 63.03 112 THR A CA 1
ATOM 880 C C . THR A 1 112 ? -6.546 5.509 19.019 1.00 63.03 112 THR A C 1
ATOM 882 O O . THR A 1 112 ? -6.040 5.473 17.898 1.00 63.03 112 THR A O 1
ATOM 885 N N . ASN A 1 113 ? -6.441 4.500 19.884 1.00 70.88 113 ASN A N 1
ATOM 886 C CA . ASN A 1 113 ? -5.840 3.219 19.525 1.00 70.88 113 ASN A CA 1
ATOM 887 C C . ASN A 1 113 ? -6.858 2.393 18.732 1.00 70.88 113 ASN A C 1
ATOM 889 O O . ASN A 1 113 ? -7.904 2.020 19.264 1.00 70.88 113 ASN A O 1
ATOM 893 N N . PHE A 1 114 ? -6.556 2.130 17.462 1.00 75.62 114 PHE A N 1
ATOM 894 C CA . PHE A 1 114 ? -7.313 1.191 16.642 1.00 75.62 114 PHE A CA 1
ATOM 895 C C . PHE A 1 114 ? -6.619 -0.159 16.645 1.00 75.62 114 PHE A C 1
ATOM 897 O O . PHE A 1 114 ? -5.434 -0.266 16.327 1.00 75.62 114 PHE A O 1
ATOM 904 N N . ASP A 1 115 ? -7.384 -1.189 16.975 1.00 79.88 115 ASP A N 1
ATOM 905 C CA . ASP A 1 115 ? -6.937 -2.564 16.864 1.00 79.88 115 ASP A CA 1
ATOM 906 C C . ASP A 1 115 ? -7.523 -3.181 15.596 1.00 79.88 115 ASP A C 1
ATOM 908 O O . ASP A 1 115 ? -8.741 -3.321 15.472 1.00 79.88 115 ASP A O 1
ATOM 912 N N . PHE A 1 116 ? -6.637 -3.552 14.673 1.00 84.00 116 PHE A N 1
ATOM 913 C CA . PHE A 1 116 ? -6.986 -4.191 13.409 1.00 84.00 116 PHE A CA 1
ATOM 914 C C . PHE A 1 116 ? -6.778 -5.702 13.475 1.00 84.00 116 PHE A C 1
ATOM 916 O O . PHE A 1 116 ? -5.730 -6.173 13.925 1.00 84.00 116 PHE A O 1
ATOM 923 N N . TYR A 1 117 ? -7.758 -6.438 12.966 1.00 84.94 117 TYR A N 1
ATOM 924 C CA . TYR A 1 117 ? -7.757 -7.890 12.822 1.00 84.94 117 TYR A CA 1
ATOM 925 C C . TYR A 1 117 ? -8.066 -8.235 11.367 1.00 84.94 117 TYR A C 1
ATOM 927 O O . TYR A 1 117 ? -8.949 -7.625 10.767 1.00 84.94 117 TYR A O 1
ATOM 935 N N . TYR A 1 118 ? -7.348 -9.197 10.800 1.00 87.19 118 TYR A N 1
ATOM 936 C CA . TYR A 1 118 ? -7.514 -9.622 9.410 1.00 87.19 118 TYR A CA 1
ATOM 937 C C . TYR A 1 118 ? -7.887 -11.096 9.401 1.00 87.19 118 TYR A C 1
ATOM 939 O O . TYR A 1 118 ? -7.269 -11.878 10.120 1.00 87.19 118 TYR A O 1
ATOM 947 N N . GLY A 1 119 ? -8.866 -11.471 8.586 1.00 85.44 119 GLY A N 1
ATOM 948 C CA . GLY A 1 119 ? -9.259 -12.867 8.427 1.00 85.44 119 GLY A CA 1
ATOM 949 C C . GLY A 1 119 ? -10.098 -13.079 7.177 1.00 85.44 119 GLY A C 1
ATOM 950 O O . GLY A 1 119 ? -10.616 -12.128 6.589 1.00 85.44 119 GLY A O 1
ATOM 951 N N . GLN A 1 120 ? -10.245 -14.334 6.767 1.00 85.50 120 GLN A N 1
ATOM 952 C CA . GLN A 1 120 ? -11.113 -14.690 5.633 1.00 85.50 120 GLN A CA 1
ATOM 953 C C . GLN A 1 120 ? -12.559 -14.930 6.085 1.00 85.50 120 GLN A C 1
ATOM 955 O O . GLN A 1 120 ? -13.491 -14.802 5.293 1.00 85.50 120 GLN A O 1
ATOM 960 N N . ASN A 1 121 ? -12.748 -15.254 7.370 1.00 86.38 121 ASN A N 1
ATOM 961 C CA . ASN A 1 121 ? -14.035 -15.596 7.967 1.00 86.38 121 ASN A CA 1
ATOM 962 C C . ASN A 1 121 ? -14.319 -14.785 9.238 1.00 86.38 121 ASN A C 1
ATOM 964 O O . ASN A 1 121 ? -13.412 -14.344 9.944 1.00 86.38 121 ASN A O 1
ATOM 968 N N . LEU A 1 122 ? -15.606 -14.654 9.574 1.00 85.31 122 LEU A N 1
ATOM 969 C CA . LEU A 1 122 ? -16.062 -13.948 10.778 1.00 85.31 122 LEU A CA 1
ATOM 970 C C . LEU A 1 122 ? -15.546 -14.601 12.069 1.00 85.31 122 LEU A C 1
ATOM 972 O O . LEU A 1 122 ? -15.107 -13.910 12.985 1.00 85.31 122 LEU A O 1
ATOM 976 N N . THR A 1 123 ? -15.570 -15.933 12.131 1.00 84.56 123 THR A N 1
ATOM 977 C CA . THR A 1 123 ? -15.173 -16.711 13.316 1.00 84.56 123 THR A CA 1
ATOM 978 C C . THR A 1 123 ? -13.699 -16.536 13.664 1.00 84.56 123 THR A C 1
ATOM 980 O O . THR A 1 123 ? -13.349 -16.446 14.838 1.00 84.56 123 THR A O 1
ATOM 983 N N . GLU A 1 124 ? -12.842 -16.431 12.649 1.00 84.94 124 GLU A N 1
ATOM 984 C CA . GLU A 1 124 ? -11.407 -16.203 12.811 1.00 84.94 124 GLU A CA 1
ATOM 985 C C . GLU A 1 124 ? -11.148 -14.848 13.482 1.00 84.94 124 GLU A C 1
ATOM 987 O O . GLU A 1 124 ? -10.456 -14.779 14.498 1.00 84.94 124 GLU A O 1
ATOM 992 N N . ILE A 1 125 ? -11.800 -13.789 12.993 1.00 85.62 125 ILE A N 1
ATOM 993 C CA . ILE A 1 125 ? -11.652 -12.424 13.517 1.00 85.62 125 ILE A CA 1
ATOM 994 C C . ILE A 1 125 ? -12.156 -12.324 14.957 1.00 85.62 125 ILE A C 1
ATOM 996 O O . ILE A 1 125 ? -11.494 -11.714 15.797 1.00 85.62 125 ILE A O 1
ATOM 1000 N N . VAL A 1 126 ? -13.300 -12.942 15.261 1.00 85.88 126 VAL A N 1
ATOM 1001 C CA . VAL A 1 126 ? -13.845 -12.957 16.626 1.00 85.88 126 VAL A CA 1
ATOM 1002 C C . VAL A 1 126 ? -12.888 -13.686 17.572 1.00 85.88 126 VAL A C 1
ATOM 1004 O O . VAL A 1 126 ? -12.535 -13.141 18.616 1.00 85.88 126 VAL A O 1
ATOM 1007 N N . SER A 1 127 ? -12.366 -14.851 17.173 1.00 83.75 127 SER A N 1
ATOM 1008 C CA . SER A 1 127 ? -11.401 -15.598 17.994 1.00 83.75 127 SER A CA 1
ATOM 1009 C C . SER A 1 127 ? -10.085 -14.838 18.216 1.00 83.75 127 SER A C 1
ATOM 1011 O O . SER A 1 127 ? -9.483 -14.906 19.292 1.00 83.75 127 SER A O 1
ATOM 1013 N N . GLN A 1 128 ? -9.647 -14.050 17.230 1.00 82.56 128 GLN A N 1
ATOM 1014 C CA . GLN A 1 128 ? -8.447 -13.222 17.338 1.00 82.56 128 GLN A CA 1
ATOM 1015 C C . GLN A 1 128 ? -8.670 -11.994 18.234 1.00 82.56 128 GLN A C 1
ATOM 1017 O O . GLN A 1 128 ? -7.756 -11.566 18.943 1.00 82.56 128 GLN A O 1
ATOM 1022 N N . ALA A 1 129 ? -9.884 -11.439 18.228 1.00 80.56 129 ALA A N 1
ATOM 1023 C CA . ALA A 1 129 ? -10.257 -10.328 19.095 1.00 80.56 129 ALA A CA 1
ATOM 1024 C C . ALA A 1 129 ? -10.394 -10.771 20.560 1.00 80.56 129 ALA A C 1
ATOM 1026 O O . ALA A 1 129 ? -9.959 -10.050 21.459 1.00 80.56 129 ALA A O 1
ATOM 1027 N N . GLU A 1 130 ? -10.953 -11.960 20.800 1.00 81.38 130 GLU A N 1
ATOM 1028 C CA . GLU A 1 130 ? -11.131 -12.529 22.142 1.00 81.38 130 GLU A CA 1
ATOM 1029 C C . GLU A 1 130 ? -9.822 -13.023 22.760 1.00 81.38 130 GLU A C 1
ATOM 1031 O O . GLU A 1 130 ? -9.587 -12.819 23.950 1.00 81.38 130 GLU A O 1
ATOM 1036 N N . SER A 1 131 ? -8.937 -13.626 21.960 1.00 75.12 131 SER A N 1
ATOM 1037 C CA . SER A 1 131 ? -7.651 -14.140 22.454 1.00 75.12 131 SER A CA 1
ATOM 1038 C C . SER A 1 131 ? -6.673 -13.049 22.897 1.00 75.12 131 SER A C 1
ATOM 1040 O O . SER A 1 131 ? -5.637 -13.381 23.469 1.00 75.12 131 SER A O 1
ATOM 1042 N N . GLY A 1 132 ? -6.999 -11.764 22.686 1.00 66.56 132 GLY A N 1
ATOM 1043 C CA . GLY A 1 132 ? -6.253 -10.634 23.237 1.00 66.56 132 GLY A CA 1
ATOM 1044 C C . GLY A 1 132 ? -4.766 -10.737 22.914 1.00 66.56 132 GLY A C 1
ATOM 1045 O O . GLY A 1 132 ? -3.952 -10.993 23.793 1.00 66.56 132 GLY A O 1
ATOM 1046 N N . SER A 1 133 ? -4.417 -10.587 21.636 1.00 59.66 133 SER A N 1
ATOM 1047 C CA . SER A 1 133 ? -3.068 -10.851 21.122 1.00 59.66 133 SER A CA 1
ATOM 1048 C C . SER A 1 133 ? -1.970 -10.105 21.912 1.00 59.66 133 SER A C 1
ATOM 1050 O O . SER A 1 133 ? -1.710 -8.926 21.677 1.00 59.66 133 SER A O 1
ATOM 1052 N N . PHE A 1 134 ? -1.305 -10.808 22.840 1.00 49.69 134 PHE A N 1
ATOM 1053 C CA . PHE A 1 134 ? -0.262 -10.287 23.746 1.00 49.69 134 PHE A CA 1
ATOM 1054 C C . PHE A 1 134 ? 1.031 -9.879 23.015 1.00 49.69 134 PHE A C 1
ATOM 1056 O O . PHE A 1 134 ? 1.849 -9.127 23.537 1.00 49.69 134 PHE A O 1
ATOM 1063 N N . LEU A 1 135 ? 1.206 -10.334 21.772 1.00 51.91 135 LEU A N 1
ATOM 1064 C CA . LEU A 1 135 ? 2.356 -10.027 20.921 1.00 51.91 135 LEU A CA 1
ATOM 1065 C C . LEU A 1 135 ? 1.900 -9.352 19.621 1.00 51.91 135 LEU A C 1
ATOM 1067 O O . LEU A 1 135 ? 2.063 -9.890 18.528 1.00 51.91 135 LEU A O 1
ATOM 1071 N N . LYS A 1 136 ? 1.307 -8.157 19.718 1.00 61.19 136 LYS A N 1
ATOM 1072 C CA . LYS A 1 136 ? 1.050 -7.311 18.540 1.00 61.19 136 LYS A CA 1
ATOM 1073 C C . LYS A 1 136 ? 2.342 -6.623 18.099 1.00 61.19 136 LYS A C 1
ATOM 1075 O O . LYS A 1 136 ? 2.631 -5.493 18.481 1.00 61.19 136 LYS A O 1
ATOM 1080 N N . TRP A 1 137 ? 3.131 -7.315 17.281 1.00 46.91 137 TRP A N 1
ATOM 1081 C CA . TRP A 1 137 ? 4.341 -6.769 16.665 1.00 46.91 137 TRP A CA 1
ATOM 1082 C C . TRP A 1 137 ? 4.069 -6.399 15.205 1.00 46.91 137 TRP A C 1
ATOM 1084 O O . TRP A 1 137 ? 4.400 -7.128 14.277 1.00 46.91 137 TRP A O 1
ATOM 1094 N N . SER A 1 138 ? 3.426 -5.248 15.004 1.00 52.84 138 SER A N 1
ATOM 1095 C CA . SER A 1 138 ? 3.282 -4.632 13.683 1.00 52.84 138 SER A CA 1
ATOM 1096 C C . SER A 1 138 ? 3.806 -3.196 13.732 1.00 52.84 138 SER A C 1
ATOM 1098 O O . SER A 1 138 ? 3.046 -2.267 14.006 1.00 52.84 138 SER A O 1
ATOM 1100 N N . PRO A 1 139 ? 5.110 -2.976 13.479 1.00 45.25 139 PRO A N 1
ATOM 1101 C CA . PRO A 1 139 ? 5.677 -1.627 13.432 1.00 45.25 139 PRO A CA 1
ATOM 1102 C C . PRO A 1 139 ? 5.107 -0.776 12.281 1.00 45.25 139 PRO A C 1
ATOM 1104 O O . PRO A 1 139 ? 5.272 0.440 12.286 1.00 45.25 139 PRO A O 1
ATOM 1107 N N . TYR A 1 140 ? 4.413 -1.395 11.318 1.00 50.12 140 TYR A N 1
ATOM 1108 C CA . TYR A 1 140 ? 3.836 -0.736 10.143 1.00 50.12 140 TYR A CA 1
ATOM 1109 C C . TYR A 1 140 ? 2.330 -0.450 10.254 1.00 50.12 140 TYR A C 1
ATOM 1111 O O . TYR A 1 140 ? 1.818 0.330 9.455 1.00 50.12 140 TYR A O 1
ATOM 1119 N N . ALA A 1 141 ? 1.620 -1.009 11.244 1.00 50.56 141 ALA A N 1
ATOM 1120 C CA . ALA A 1 141 ? 0.208 -0.674 11.484 1.00 50.56 141 ALA A CA 1
ATOM 1121 C C . ALA A 1 141 ? 0.017 0.783 11.942 1.00 50.56 141 ALA A C 1
ATOM 1123 O O . ALA A 1 141 ? -1.042 1.359 11.736 1.00 50.56 141 ALA A O 1
ATOM 1124 N N . ILE A 1 142 ? 1.057 1.393 12.520 1.00 47.00 142 ILE A N 1
ATOM 1125 C CA . ILE A 1 142 ? 1.022 2.758 13.068 1.00 47.00 142 ILE A CA 1
ATOM 1126 C C . ILE A 1 142 ? 1.173 3.830 11.966 1.00 47.00 142 ILE A C 1
ATOM 1128 O O . ILE A 1 142 ? 0.841 4.988 12.185 1.00 47.00 142 ILE A O 1
ATOM 1132 N N . LEU A 1 143 ? 1.661 3.468 10.773 1.00 48.25 143 LEU A N 1
ATOM 1133 C CA . LEU A 1 143 ? 2.026 4.426 9.716 1.00 48.25 143 LEU A CA 1
ATOM 1134 C C . LEU A 1 143 ? 1.063 4.462 8.526 1.00 48.25 143 LEU A C 1
ATOM 1136 O O . LEU A 1 143 ? 1.226 5.310 7.650 1.00 48.25 143 LEU A O 1
ATOM 1140 N N . LYS A 1 144 ? 0.084 3.554 8.456 1.00 56.19 144 LYS A N 1
ATOM 1141 C CA . LYS A 1 144 ? -0.798 3.450 7.294 1.00 56.19 144 LYS A CA 1
ATOM 1142 C C . LYS A 1 144 ? -2.255 3.636 7.706 1.00 56.19 144 LYS A C 1
ATOM 1144 O O . LYS A 1 144 ? -2.881 2.713 8.199 1.00 56.19 144 LYS A O 1
ATOM 1149 N N . GLU A 1 145 ? -2.789 4.828 7.444 1.00 68.00 145 GLU A N 1
ATOM 1150 C CA . GLU A 1 145 ? -4.223 5.152 7.584 1.00 68.00 145 GLU A CA 1
ATOM 1151 C C . GLU A 1 145 ? -5.106 4.413 6.557 1.00 68.00 145 GLU A C 1
ATOM 1153 O O . GLU A 1 145 ? -6.335 4.439 6.643 1.00 68.00 145 GLU A O 1
ATOM 1158 N N . GLU A 1 146 ? -4.482 3.766 5.566 1.00 77.25 146 GLU A N 1
ATOM 1159 C CA . GLU A 1 146 ? -5.152 3.026 4.501 1.00 77.25 146 GLU A CA 1
ATOM 1160 C C . GLU A 1 146 ? -4.852 1.525 4.584 1.00 77.25 146 GLU A C 1
ATOM 1162 O O . GLU A 1 146 ? -3.701 1.090 4.442 1.00 77.25 146 GLU A O 1
ATOM 1167 N N . HIS A 1 147 ? -5.905 0.720 4.704 1.00 81.44 147 HIS A N 1
ATOM 1168 C CA . HIS A 1 147 ? -5.820 -0.737 4.621 1.00 81.44 147 HIS A CA 1
ATOM 1169 C C . HIS A 1 147 ? -6.423 -1.212 3.297 1.00 81.44 147 HIS A C 1
ATOM 1171 O O . HIS A 1 147 ? -7.493 -0.762 2.890 1.00 81.44 147 HIS A O 1
ATOM 1177 N N . ALA A 1 148 ? -5.701 -2.080 2.589 1.00 84.88 148 ALA A N 1
ATOM 1178 C CA . ALA A 1 148 ? -6.143 -2.651 1.320 1.00 84.88 148 ALA A CA 1
ATOM 1179 C C . ALA A 1 148 ? -6.700 -4.056 1.563 1.00 84.88 148 ALA A C 1
ATOM 1181 O O . ALA A 1 148 ? -6.132 -4.798 2.368 1.00 84.88 148 ALA A O 1
ATOM 1182 N N . PHE A 1 149 ? -7.784 -4.407 0.874 1.00 86.44 149 PHE A N 1
ATOM 1183 C CA . PHE A 1 149 ? -8.321 -5.768 0.874 1.00 86.44 149 PHE A CA 1
ATOM 1184 C C . PHE A 1 149 ? -7.715 -6.584 -0.264 1.00 86.44 149 PHE A C 1
ATOM 1186 O O . PHE A 1 149 ? -7.229 -6.046 -1.263 1.00 86.44 149 PHE A O 1
ATOM 1193 N N . GLU A 1 150 ? -7.792 -7.903 -0.134 1.00 87.12 150 GLU A N 1
ATOM 1194 C CA . GLU A 1 150 ? -7.536 -8.783 -1.264 1.00 87.12 150 GLU A CA 1
ATOM 1195 C C . GLU A 1 150 ? -8.659 -8.617 -2.311 1.00 87.12 150 GLU A C 1
ATOM 1197 O O . GLU A 1 150 ? -9.836 -8.654 -1.947 1.00 87.12 150 GLU A O 1
ATOM 1202 N N . PRO A 1 151 ? -8.354 -8.409 -3.607 1.00 85.50 151 PRO A N 1
ATOM 1203 C CA . PRO A 1 151 ? -9.396 -8.029 -4.566 1.00 85.50 151 PRO A CA 1
ATOM 1204 C C . PRO A 1 151 ? -10.309 -9.166 -5.0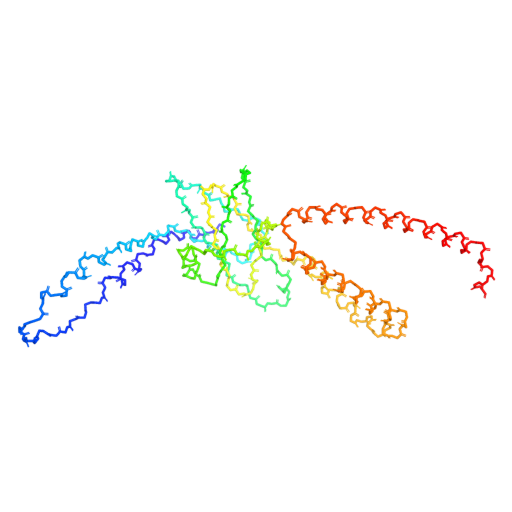49 1.00 85.50 151 PRO A C 1
ATOM 1206 O O . PRO A 1 151 ? -11.452 -8.915 -5.439 1.00 85.50 151 PRO A O 1
ATOM 1209 N N . PHE A 1 152 ? -9.802 -10.401 -5.060 1.00 87.81 152 PHE A N 1
ATOM 1210 C CA . PHE A 1 152 ? -10.479 -11.568 -5.648 1.00 87.81 152 PHE A CA 1
ATOM 1211 C C . PHE A 1 152 ? -10.889 -12.617 -4.611 1.00 87.81 152 PHE A C 1
ATOM 1213 O O . PHE A 1 152 ? -11.789 -13.410 -4.872 1.00 87.81 152 PHE A O 1
ATOM 1220 N N . SER A 1 153 ? -10.244 -12.635 -3.444 1.00 88.50 153 SER A N 1
ATOM 1221 C CA . SER A 1 153 ? -10.620 -13.492 -2.320 1.00 88.50 153 SER A CA 1
ATOM 1222 C C . SER A 1 153 ? -11.551 -12.756 -1.363 1.00 88.50 153 SER A C 1
ATOM 1224 O O . SER A 1 153 ? -11.578 -11.528 -1.295 1.00 88.50 153 SER A O 1
ATOM 1226 N N . ASN A 1 154 ? -12.326 -13.532 -0.607 1.00 89.69 154 ASN A N 1
ATOM 1227 C CA . ASN A 1 154 ? -13.113 -12.994 0.491 1.00 89.69 154 ASN A CA 1
ATOM 1228 C C . ASN A 1 154 ? -12.165 -12.557 1.604 1.00 89.69 154 ASN A C 1
ATOM 1230 O O . ASN A 1 154 ? -11.387 -13.364 2.113 1.00 89.69 154 ASN A O 1
ATOM 1234 N N . SER A 1 155 ? -12.246 -11.286 1.975 1.00 89.00 155 SER A N 1
ATOM 1235 C CA . SER A 1 155 ? -11.382 -10.700 2.990 1.00 89.00 155 SER A CA 1
ATOM 1236 C C . SER A 1 155 ? -12.224 -9.868 3.947 1.00 89.00 155 SER A C 1
ATOM 1238 O O . SER A 1 155 ? -13.042 -9.044 3.528 1.00 89.00 155 SER A O 1
ATOM 1240 N N . CYS A 1 156 ? -12.047 -10.102 5.241 1.00 89.38 156 CYS A N 1
ATOM 1241 C CA . CYS A 1 156 ? -12.745 -9.408 6.306 1.00 89.38 156 CYS A CA 1
ATOM 1242 C C . CYS A 1 156 ? -11.731 -8.698 7.211 1.00 89.38 156 CYS A C 1
ATOM 1244 O O . CYS A 1 156 ? -10.674 -9.236 7.550 1.00 89.38 156 CYS A O 1
ATOM 1246 N N . ILE A 1 157 ? -12.070 -7.479 7.623 1.00 88.94 157 ILE A N 1
ATOM 1247 C CA . ILE A 1 157 ? -11.269 -6.672 8.543 1.00 88.94 157 ILE A CA 1
ATOM 1248 C C . ILE A 1 157 ? -12.113 -6.361 9.775 1.00 88.94 157 ILE A C 1
ATOM 1250 O O . ILE A 1 157 ? -13.191 -5.778 9.669 1.00 88.94 157 ILE A O 1
ATOM 1254 N N . GLY A 1 158 ? -11.613 -6.752 10.944 1.00 87.50 158 GLY A N 1
ATOM 1255 C CA . GLY A 1 158 ? -12.154 -6.383 12.245 1.00 87.50 158 GLY A CA 1
ATOM 1256 C C . GLY A 1 158 ? -11.465 -5.134 12.781 1.00 87.50 158 GLY A C 1
ATOM 1257 O O . GLY A 1 158 ? -10.240 -5.077 12.838 1.00 87.50 158 GLY A O 1
ATOM 1258 N N . ILE A 1 159 ? -12.247 -4.144 13.191 1.00 86.69 159 ILE A N 1
ATOM 1259 C CA . ILE A 1 159 ? -11.781 -2.900 13.795 1.00 86.69 159 ILE A CA 1
ATOM 1260 C C . ILE A 1 159 ? -12.387 -2.815 15.187 1.00 86.69 159 ILE A C 1
ATOM 1262 O O . ILE A 1 159 ? -13.609 -2.719 15.337 1.00 86.69 159 ILE A O 1
ATOM 1266 N N . THR A 1 160 ? -11.531 -2.803 16.201 1.00 85.12 160 THR A N 1
ATOM 1267 C CA . THR A 1 160 ? -11.949 -2.510 17.570 1.00 85.12 160 THR A CA 1
ATOM 1268 C C . THR A 1 160 ? -11.579 -1.076 17.910 1.00 85.12 160 THR A C 1
ATOM 1270 O O . THR A 1 160 ? -10.423 -0.671 17.773 1.00 85.12 160 THR A O 1
ATOM 1273 N N . SER A 1 161 ? -12.573 -0.304 18.350 1.00 81.00 161 SER A N 1
ATOM 1274 C CA . SER A 1 161 ? -12.381 1.069 18.815 1.00 81.00 161 SER A CA 1
ATOM 1275 C C . SER A 1 161 ? -13.249 1.364 20.035 1.00 81.00 161 SER A C 1
ATOM 1277 O O . SER A 1 161 ? -14.318 0.776 20.221 1.00 81.00 161 SER A O 1
ATOM 1279 N N . GLU A 1 162 ? -12.764 2.284 20.863 1.00 82.38 162 GLU A N 1
ATOM 1280 C CA . GLU A 1 162 ? -13.466 2.828 22.033 1.00 82.38 162 GLU A CA 1
ATOM 1281 C C . GLU A 1 162 ? -14.242 4.108 21.676 1.00 82.38 162 GLU A C 1
ATOM 1283 O O . GLU A 1 162 ? -15.187 4.479 22.368 1.00 82.38 162 GLU A O 1
ATOM 1288 N N . LYS A 1 163 ? -13.880 4.779 20.574 1.00 81.00 163 LYS A N 1
ATOM 1289 C CA . LYS A 1 163 ? -14.474 6.053 20.148 1.00 81.00 163 LYS A CA 1
ATOM 1290 C C . LYS A 1 163 ? -15.211 5.926 18.820 1.00 81.00 163 LYS A C 1
ATOM 1292 O O . LYS A 1 163 ? -15.109 4.920 18.122 1.00 81.00 163 LYS A O 1
ATOM 1297 N N . SER A 1 164 ? -15.955 6.970 18.463 1.00 82.62 164 SER A N 1
ATOM 1298 C CA . SER A 1 164 ? -16.618 7.056 17.166 1.00 82.62 164 SER A CA 1
ATOM 1299 C C . SER A 1 164 ? -15.621 7.317 16.042 1.00 82.62 164 SER A C 1
ATOM 1301 O O . SER A 1 164 ? -14.768 8.199 16.156 1.00 82.62 164 SER A O 1
ATOM 1303 N N . TYR A 1 165 ? -15.778 6.601 14.935 1.00 82.69 165 TYR A N 1
ATOM 1304 C CA . TYR A 1 165 ? -14.969 6.771 13.732 1.00 82.69 165 TYR A CA 1
ATOM 1305 C C . TYR A 1 165 ? -15.831 6.609 12.480 1.00 82.69 165 TYR A C 1
ATOM 1307 O O . TYR A 1 165 ? -16.913 6.017 12.515 1.00 82.69 165 TYR A O 1
ATOM 1315 N N . THR A 1 166 ? -15.346 7.148 11.364 1.00 83.19 166 THR A N 1
ATOM 1316 C CA . THR A 1 166 ? -15.974 6.992 10.048 1.00 83.19 166 THR A CA 1
ATOM 1317 C C . THR A 1 166 ? -15.056 6.172 9.158 1.00 83.19 166 THR A C 1
ATOM 1319 O O . THR A 1 166 ? -13.943 6.593 8.846 1.00 83.19 166 THR A O 1
ATOM 1322 N N . ALA A 1 167 ? -15.512 4.992 8.754 1.00 84.44 167 ALA A N 1
ATOM 1323 C CA . ALA A 1 167 ? -14.814 4.139 7.807 1.00 84.44 167 ALA A CA 1
ATOM 1324 C C . ALA A 1 167 ? -15.285 4.462 6.386 1.00 84.44 167 ALA A C 1
ATOM 1326 O O . ALA A 1 167 ? -16.431 4.197 6.033 1.00 84.44 167 ALA A O 1
ATOM 1327 N N . ASN A 1 168 ? -14.396 5.022 5.575 1.00 86.44 168 ASN A N 1
ATOM 1328 C CA . ASN A 1 168 ? -14.635 5.299 4.168 1.00 86.44 168 ASN A CA 1
ATOM 1329 C C . ASN A 1 168 ? -14.124 4.128 3.329 1.00 86.44 168 ASN A C 1
ATOM 1331 O O . ASN A 1 168 ? -12.922 3.859 3.299 1.00 86.44 168 ASN A O 1
ATOM 1335 N N . PHE A 1 169 ? -15.027 3.433 2.648 1.00 85.69 169 PHE A N 1
ATOM 1336 C CA . PHE A 1 169 ? -14.688 2.355 1.730 1.00 85.69 169 PHE A CA 1
ATOM 1337 C C . PHE A 1 169 ? -14.761 2.843 0.283 1.00 85.69 169 PHE A C 1
ATOM 1339 O O . PHE A 1 169 ? -15.767 3.421 -0.138 1.00 85.69 169 PHE A O 1
ATOM 1346 N N . VAL A 1 170 ? -13.693 2.613 -0.483 1.00 85.94 170 VAL A N 1
ATOM 1347 C CA . VAL A 1 170 ? -13.603 2.998 -1.896 1.00 85.94 170 VAL A CA 1
ATOM 1348 C C . VAL A 1 170 ? -12.953 1.873 -2.686 1.00 85.94 170 VAL A C 1
ATOM 1350 O O . VAL A 1 170 ? -11.822 1.473 -2.402 1.00 85.94 170 VAL A O 1
ATOM 1353 N N . VAL A 1 171 ? -13.623 1.428 -3.748 1.00 85.69 171 VAL A N 1
ATOM 1354 C CA . VAL A 1 171 ? -13.036 0.522 -4.737 1.00 85.69 171 VAL A CA 1
ATOM 1355 C C . VAL A 1 171 ? -12.631 1.324 -5.965 1.00 85.69 171 VAL A C 1
ATOM 1357 O O . VAL A 1 171 ? -13.474 1.871 -6.681 1.00 85.69 171 VAL A O 1
ATOM 1360 N N . LYS A 1 172 ? -11.323 1.417 -6.220 1.00 85.50 172 LYS A N 1
ATOM 1361 C CA . LYS A 1 172 ? -10.805 2.068 -7.431 1.00 85.50 172 LYS A CA 1
ATOM 1362 C C . LYS A 1 172 ? -10.637 1.032 -8.535 1.00 85.50 172 LYS A C 1
ATOM 1364 O O . LYS A 1 172 ? -9.877 0.084 -8.367 1.00 85.50 172 LYS A O 1
ATOM 1369 N N . ASN A 1 173 ? -11.306 1.242 -9.667 1.00 84.62 173 ASN A N 1
ATOM 1370 C CA . ASN A 1 173 ? -11.161 0.407 -10.855 1.00 84.62 173 ASN A CA 1
ATOM 1371 C C . ASN A 1 173 ? -11.202 1.260 -12.140 1.00 84.62 173 ASN A C 1
ATOM 1373 O O . ASN A 1 173 ? -12.245 1.865 -12.403 1.00 84.62 173 ASN A O 1
ATOM 1377 N N . PRO A 1 174 ? -10.131 1.308 -12.955 1.00 84.50 174 PRO A N 1
ATOM 1378 C CA . PRO A 1 174 ? -8.776 0.805 -12.702 1.00 84.50 174 PRO A CA 1
ATOM 1379 C C . PRO A 1 174 ? -7.945 1.770 -11.839 1.00 84.50 174 PRO A C 1
ATOM 1381 O O . PRO A 1 174 ? -8.052 2.997 -11.952 1.00 84.50 174 PRO A O 1
ATOM 1384 N N . GLU A 1 175 ? -7.057 1.237 -11.000 1.00 87.88 175 GLU A N 1
ATOM 1385 C CA . GLU A 1 175 ? -6.055 2.047 -10.317 1.00 87.88 175 GLU A CA 1
ATOM 1386 C C . GLU A 1 175 ? -4.911 2.417 -11.271 1.00 87.88 175 GLU A C 1
ATOM 1388 O O . GLU A 1 175 ? -4.104 1.585 -11.687 1.00 87.88 175 GLU A O 1
ATOM 1393 N N . LYS A 1 176 ? -4.822 3.714 -11.591 1.00 89.38 176 LYS A N 1
ATOM 1394 C CA . LYS A 1 176 ? -3.855 4.278 -12.549 1.00 89.38 176 LYS A CA 1
ATOM 1395 C C . LYS A 1 176 ? -2.404 3.888 -12.247 1.00 89.38 176 LYS A C 1
ATOM 1397 O O . LYS A 1 176 ? -1.636 3.663 -13.174 1.00 89.38 176 LYS A O 1
ATOM 1402 N N . TRP A 1 177 ? -2.039 3.787 -10.968 1.00 89.88 177 TRP A N 1
ATOM 1403 C CA . TRP A 1 177 ? -0.688 3.411 -10.548 1.00 89.88 177 TRP A CA 1
ATOM 1404 C C . TRP A 1 177 ? -0.340 1.976 -10.919 1.00 89.88 177 TRP A C 1
ATOM 1406 O O . TRP A 1 177 ? 0.742 1.733 -11.440 1.00 89.88 177 TRP A O 1
ATOM 1416 N N . PHE A 1 178 ? -1.258 1.032 -10.714 1.00 89.56 178 PHE A N 1
ATOM 1417 C CA . PHE A 1 178 ? -0.986 -0.366 -11.037 1.00 89.56 178 PHE A CA 1
ATOM 1418 C C . PHE A 1 178 ? -0.870 -0.550 -12.551 1.00 89.56 178 PHE A C 1
ATOM 1420 O O . PHE A 1 178 ? 0.034 -1.242 -13.013 1.00 89.56 178 PHE A O 1
ATOM 1427 N N . VAL A 1 179 ? -1.711 0.144 -13.325 1.00 91.56 179 VAL A N 1
ATOM 1428 C CA . VAL A 1 179 ? -1.598 0.173 -14.792 1.00 91.56 179 VAL A CA 1
ATOM 1429 C C . VAL A 1 179 ? -0.250 0.758 -15.222 1.00 91.56 179 VAL A C 1
ATOM 1431 O O . VAL A 1 179 ? 0.412 0.195 -16.092 1.00 91.56 179 VAL A O 1
ATOM 1434 N N . ALA A 1 180 ? 0.196 1.846 -14.585 1.00 93.12 180 ALA A N 1
ATOM 1435 C CA . ALA A 1 180 ? 1.496 2.451 -14.864 1.00 93.12 180 ALA A CA 1
ATOM 1436 C C . ALA A 1 180 ? 2.662 1.498 -14.554 1.00 93.12 180 ALA A C 1
ATOM 1438 O O . ALA A 1 180 ? 3.582 1.400 -15.363 1.00 93.12 180 ALA A O 1
ATOM 1439 N N . TYR A 1 181 ? 2.616 0.751 -13.445 1.00 93.31 181 TYR A N 1
ATOM 1440 C CA . TYR A 1 181 ? 3.641 -0.250 -13.127 1.00 93.31 181 TYR A CA 1
ATOM 1441 C C . TYR A 1 181 ? 3.667 -1.399 -14.137 1.00 93.31 181 TYR A C 1
ATOM 1443 O O . TYR A 1 181 ? 4.746 -1.801 -14.570 1.00 93.31 181 TYR A O 1
ATOM 1451 N N . THR A 1 182 ? 2.502 -1.896 -14.565 1.00 92.50 182 THR A N 1
ATOM 1452 C CA . THR A 1 182 ? 2.437 -2.924 -15.613 1.00 92.50 182 THR A CA 1
ATOM 1453 C C . THR A 1 182 ? 2.993 -2.405 -16.939 1.00 92.50 182 THR A C 1
ATOM 1455 O O . THR A 1 182 ? 3.785 -3.094 -17.579 1.00 92.50 182 THR A O 1
ATOM 1458 N N . ALA A 1 183 ? 2.639 -1.179 -17.330 1.00 94.50 183 ALA A N 1
ATOM 1459 C CA . ALA A 1 183 ? 3.159 -0.554 -18.543 1.00 94.50 183 ALA A CA 1
ATOM 1460 C C . ALA A 1 183 ? 4.678 -0.329 -18.468 1.00 94.50 183 ALA A C 1
ATOM 1462 O O . ALA A 1 183 ? 5.385 -0.611 -19.432 1.00 94.50 183 ALA A O 1
ATOM 1463 N N . ALA A 1 184 ? 5.191 0.118 -17.318 1.00 95.31 184 ALA A N 1
ATOM 1464 C CA . ALA A 1 184 ? 6.621 0.303 -17.096 1.00 95.31 184 ALA A CA 1
ATOM 1465 C C . ALA A 1 184 ? 7.386 -1.025 -17.179 1.00 95.31 184 ALA A C 1
ATOM 1467 O O . ALA A 1 184 ? 8.419 -1.090 -17.840 1.00 95.31 184 ALA A O 1
ATOM 1468 N N . GLY A 1 185 ? 6.864 -2.095 -16.570 1.00 94.75 185 GLY A N 1
ATOM 1469 C CA . GLY A 1 185 ? 7.454 -3.432 -16.665 1.00 94.75 185 GLY A CA 1
ATOM 1470 C C . GLY A 1 185 ? 7.454 -3.973 -18.096 1.00 94.75 185 GLY A C 1
ATOM 1471 O O . GLY A 1 185 ? 8.461 -4.513 -18.549 1.00 94.75 185 GLY A O 1
ATOM 1472 N N . LEU A 1 186 ? 6.363 -3.766 -18.836 1.00 95.75 186 LEU A N 1
ATOM 1473 C CA . LEU A 1 186 ? 6.263 -4.171 -20.238 1.00 95.75 186 LEU A CA 1
ATOM 1474 C C . LEU A 1 186 ? 7.237 -3.387 -21.130 1.00 95.75 186 LEU A C 1
ATOM 1476 O O . LEU A 1 186 ? 7.913 -3.971 -21.974 1.00 95.75 186 LEU A O 1
ATOM 1480 N N . PHE A 1 187 ? 7.357 -2.077 -20.914 1.00 95.00 187 PHE A N 1
ATOM 1481 C CA . PHE A 1 187 ? 8.346 -1.247 -21.597 1.00 95.00 187 PHE A CA 1
ATOM 1482 C C . PHE A 1 187 ? 9.767 -1.742 -21.312 1.00 95.00 187 PHE A C 1
ATOM 1484 O O . PHE A 1 187 ? 10.554 -1.930 -22.233 1.00 95.00 187 PHE A O 1
ATOM 1491 N N . LEU A 1 188 ? 10.074 -2.035 -20.048 1.00 91.69 188 LEU A N 1
ATOM 1492 C CA . LEU A 1 188 ? 11.380 -2.544 -19.634 1.00 91.69 188 LEU A CA 1
ATOM 1493 C C . LEU A 1 188 ? 11.685 -3.916 -20.255 1.00 91.69 188 LEU A C 1
ATOM 1495 O O . LEU A 1 188 ? 12.824 -4.159 -20.641 1.00 91.69 188 LEU A O 1
ATOM 1499 N N . PHE A 1 189 ? 10.673 -4.771 -20.425 1.00 94.62 189 PHE A N 1
ATOM 1500 C CA . PHE A 1 189 ? 10.807 -6.049 -21.126 1.00 94.62 189 PHE A CA 1
ATOM 1501 C C . PHE A 1 189 ? 11.184 -5.863 -22.602 1.00 94.62 189 PHE A C 1
ATOM 1503 O O . PHE A 1 189 ? 12.119 -6.501 -23.076 1.00 94.62 189 PHE A O 1
ATOM 1510 N N . PHE A 1 190 ? 10.529 -4.946 -23.321 1.00 93.62 190 PHE A N 1
ATOM 1511 C CA . PHE A 1 190 ? 10.893 -4.645 -24.712 1.00 93.62 190 PHE A CA 1
ATOM 1512 C C . PHE A 1 190 ? 12.262 -3.969 -24.840 1.00 93.62 190 PHE A C 1
ATOM 1514 O O . PHE A 1 190 ? 12.977 -4.186 -25.815 1.00 93.62 190 PHE A O 1
ATOM 1521 N N . LEU A 1 191 ? 12.649 -3.167 -23.848 1.00 89.81 191 LEU A N 1
ATOM 1522 C CA . LEU A 1 191 ? 13.957 -2.520 -23.805 1.00 89.81 191 LEU A CA 1
ATOM 1523 C C . LEU A 1 191 ? 15.069 -3.438 -23.282 1.00 89.81 191 LEU A C 1
ATOM 1525 O O . LEU A 1 191 ? 16.229 -3.036 -23.313 1.00 89.81 191 LEU A O 1
ATOM 1529 N N . ALA A 1 192 ? 14.762 -4.657 -22.833 1.00 88.44 192 ALA A N 1
ATOM 1530 C CA . ALA A 1 192 ? 15.743 -5.540 -22.208 1.00 88.44 192 ALA A CA 1
ATOM 1531 C C . ALA A 1 192 ? 16.908 -5.889 -23.148 1.00 88.44 192 ALA A C 1
ATOM 1533 O O . ALA A 1 192 ? 18.062 -5.894 -22.722 1.00 88.44 192 ALA A O 1
ATOM 1534 N N . GLU A 1 193 ? 16.628 -6.126 -24.430 1.00 87.62 193 GLU A N 1
ATOM 1535 C CA . GLU A 1 193 ? 17.637 -6.501 -25.426 1.00 87.62 193 GLU A CA 1
ATOM 1536 C C . GLU A 1 193 ? 18.670 -5.384 -25.700 1.00 87.62 193 GLU A C 1
ATOM 1538 O O . GLU A 1 193 ? 19.869 -5.631 -25.526 1.00 87.62 193 GLU A O 1
ATOM 1543 N N . PRO A 1 194 ? 18.278 -4.134 -26.033 1.00 86.00 194 PRO A N 1
ATOM 1544 C CA . PRO A 1 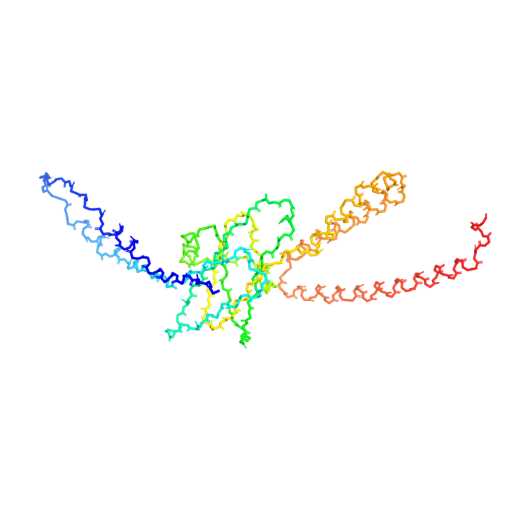194 ? 19.244 -3.045 -26.172 1.00 86.00 194 PRO A CA 1
ATOM 1545 C C . PRO A 1 194 ? 19.905 -2.652 -24.840 1.00 86.00 194 PRO A C 1
ATOM 1547 O O . PRO A 1 194 ? 21.084 -2.289 -24.839 1.00 86.00 194 PRO A O 1
ATOM 1550 N N . LEU A 1 195 ? 19.199 -2.749 -23.703 1.00 84.12 195 LEU A N 1
ATOM 1551 C CA . LEU A 1 195 ? 19.779 -2.469 -22.380 1.00 84.12 195 LEU A CA 1
ATOM 1552 C C . LEU A 1 195 ? 20.876 -3.469 -22.010 1.00 84.12 195 LEU A C 1
ATOM 1554 O O . LEU A 1 195 ? 21.914 -3.057 -21.495 1.00 84.12 195 LEU A O 1
ATOM 1558 N N . SER A 1 196 ? 20.676 -4.760 -22.288 1.00 85.62 196 SER A N 1
ATOM 1559 C CA . SER A 1 196 ? 21.640 -5.809 -21.941 1.00 85.62 196 SER A CA 1
ATOM 1560 C C . SER A 1 196 ? 22.928 -5.734 -22.758 1.00 85.62 196 SER A C 1
ATOM 1562 O O . SER A 1 196 ? 23.963 -6.207 -22.296 1.00 85.62 196 SER A O 1
ATOM 1564 N N . ARG A 1 197 ? 22.885 -5.172 -23.970 1.00 87.62 197 ARG A N 1
ATOM 1565 C CA . ARG A 1 197 ? 24.072 -5.035 -24.828 1.00 87.62 197 ARG A CA 1
ATOM 1566 C C . ARG A 1 197 ? 24.930 -3.821 -24.461 1.00 87.62 197 ARG A C 1
ATOM 1568 O O . ARG A 1 197 ? 26.081 -3.733 -24.883 1.00 87.62 197 ARG A O 1
ATOM 1575 N N . ASN A 1 198 ? 24.386 -2.884 -23.685 1.00 87.88 198 ASN A N 1
ATOM 1576 C CA . ASN A 1 198 ? 25.114 -1.703 -23.251 1.00 87.88 198 ASN A CA 1
ATOM 1577 C C . ASN A 1 198 ? 25.921 -1.985 -21.975 1.00 87.88 198 ASN A C 1
ATOM 1579 O O . ASN A 1 198 ? 25.375 -2.051 -20.871 1.00 87.88 198 ASN A O 1
ATOM 1583 N N . THR A 1 199 ? 27.242 -2.061 -22.127 1.00 87.94 199 THR A N 1
ATOM 1584 C CA . THR A 1 199 ? 28.216 -2.284 -21.049 1.00 87.94 199 THR A CA 1
ATOM 1585 C C . THR A 1 199 ? 28.024 -1.324 -19.871 1.00 87.94 199 THR A C 1
ATOM 1587 O O . THR A 1 199 ? 28.080 -1.738 -18.714 1.00 87.94 199 THR A O 1
ATOM 1590 N N . PHE A 1 200 ? 27.727 -0.047 -20.136 1.00 85.75 200 PHE A N 1
ATOM 1591 C CA . PHE A 1 200 ? 27.528 0.949 -19.078 1.00 85.75 200 PHE A CA 1
ATOM 1592 C C . PHE A 1 200 ? 26.325 0.638 -18.186 1.00 85.75 200 PHE A C 1
ATOM 1594 O O . PHE A 1 200 ? 26.408 0.802 -16.970 1.00 85.75 200 PHE A O 1
ATOM 1601 N N . LEU A 1 201 ? 25.218 0.174 -18.771 1.00 83.12 201 LEU A N 1
ATOM 1602 C CA . LEU A 1 201 ? 24.015 -0.156 -18.009 1.00 83.12 201 LEU A CA 1
ATOM 1603 C C . LEU A 1 201 ? 24.194 -1.471 -17.256 1.00 83.12 201 LEU A C 1
ATOM 1605 O O . LEU A 1 201 ? 23.850 -1.543 -16.083 1.00 83.12 201 LEU A O 1
ATOM 1609 N N . GLN A 1 202 ? 24.822 -2.475 -17.864 1.00 83.81 202 GLN A N 1
ATOM 1610 C CA . GLN A 1 202 ? 25.056 -3.753 -17.193 1.00 83.81 202 GLN A CA 1
ATOM 1611 C C . GLN A 1 202 ? 25.883 -3.597 -15.905 1.00 83.81 202 GLN A C 1
ATOM 1613 O O . GLN A 1 202 ? 25.481 -4.088 -14.846 1.00 83.81 202 GLN A O 1
ATOM 1618 N N . TYR A 1 203 ? 27.001 -2.866 -15.963 1.00 90.00 203 TYR A N 1
ATOM 1619 C CA . TYR A 1 203 ? 27.821 -2.614 -14.776 1.00 90.00 203 TYR A CA 1
ATOM 1620 C C . TYR A 1 203 ? 27.202 -1.558 -13.859 1.00 90.00 203 TYR A C 1
ATOM 1622 O O . TYR A 1 203 ? 27.190 -1.741 -12.644 1.00 90.00 203 TYR A O 1
ATOM 1630 N N . GLY A 1 204 ? 26.638 -0.480 -14.408 1.00 90.31 204 GLY A N 1
ATOM 1631 C CA . GLY A 1 204 ? 26.040 0.589 -13.610 1.00 90.31 204 GLY A CA 1
ATOM 1632 C C . GLY A 1 204 ? 24.838 0.114 -12.794 1.00 90.31 204 GLY A C 1
ATOM 1633 O O . GLY A 1 204 ? 24.770 0.368 -11.589 1.00 90.31 204 GLY A O 1
ATOM 1634 N N . THR A 1 205 ? 23.904 -0.617 -13.405 1.00 88.88 205 THR A N 1
ATOM 1635 C CA . THR A 1 205 ? 22.707 -1.119 -12.716 1.00 88.88 205 THR A CA 1
ATOM 1636 C C . THR A 1 205 ? 23.068 -2.207 -11.705 1.00 88.88 205 THR A C 1
ATOM 1638 O O . THR A 1 205 ? 22.583 -2.170 -10.578 1.00 88.88 205 THR A O 1
ATOM 1641 N N . GLY A 1 206 ? 23.981 -3.123 -12.047 1.00 87.69 206 GLY A N 1
ATOM 1642 C CA . GLY A 1 206 ? 24.463 -4.141 -11.109 1.00 87.69 206 GLY A CA 1
ATOM 1643 C C . GLY A 1 206 ? 25.155 -3.539 -9.880 1.00 87.69 206 GLY A C 1
ATOM 1644 O O . GLY A 1 206 ? 24.810 -3.879 -8.748 1.00 87.69 206 GLY A O 1
ATOM 1645 N N . ILE A 1 207 ? 26.083 -2.597 -10.090 1.00 93.50 207 ILE A N 1
ATOM 1646 C CA . ILE A 1 207 ? 26.799 -1.918 -9.000 1.00 93.50 207 ILE A CA 1
ATOM 1647 C C . ILE A 1 207 ? 25.826 -1.091 -8.156 1.00 93.50 207 ILE A C 1
ATOM 1649 O O . ILE A 1 207 ? 25.846 -1.199 -6.935 1.00 93.50 207 ILE A O 1
ATOM 1653 N N . SER A 1 208 ? 24.949 -0.295 -8.772 1.00 91.50 208 SER A N 1
ATOM 1654 C CA . SER A 1 208 ? 23.992 0.539 -8.030 1.00 91.50 208 SER A CA 1
ATOM 1655 C C . SER A 1 208 ? 23.000 -0.286 -7.213 1.00 91.50 208 SER A C 1
ATOM 1657 O O . SER A 1 208 ? 22.804 0.017 -6.038 1.00 91.50 208 SER A O 1
ATOM 1659 N N . VAL A 1 209 ? 22.429 -1.359 -7.772 1.00 93.62 209 VAL A N 1
ATOM 1660 C CA . VAL A 1 209 ? 21.543 -2.267 -7.022 1.00 93.62 209 VAL A CA 1
ATOM 1661 C C . VAL A 1 209 ? 22.311 -2.973 -5.904 1.00 93.62 209 VAL A C 1
ATOM 1663 O O . VAL A 1 209 ? 21.791 -3.085 -4.796 1.00 93.62 209 VAL A O 1
ATOM 1666 N N . GLY A 1 210 ? 23.557 -3.390 -6.145 1.00 92.94 210 GLY A N 1
ATOM 1667 C CA . GLY A 1 210 ? 24.411 -3.994 -5.119 1.00 92.94 210 GLY A CA 1
ATOM 1668 C C . GLY A 1 210 ? 24.738 -3.034 -3.970 1.00 92.94 210 GLY A C 1
ATOM 1669 O O . GLY A 1 210 ? 24.600 -3.396 -2.801 1.00 92.94 210 GLY A O 1
ATOM 1670 N N . VAL A 1 211 ? 25.109 -1.791 -4.286 1.00 94.62 211 VAL A N 1
ATOM 1671 C CA . VAL A 1 211 ? 25.394 -0.741 -3.295 1.00 94.62 211 VAL A CA 1
ATOM 1672 C C . VAL A 1 211 ? 24.130 -0.378 -2.514 1.00 94.62 211 VAL A C 1
ATOM 1674 O O . VAL A 1 211 ? 24.171 -0.341 -1.284 1.00 94.62 211 VAL A O 1
ATOM 1677 N N . LEU A 1 212 ? 22.995 -0.177 -3.195 1.00 91.69 212 LEU A N 1
ATOM 1678 C CA . LEU A 1 212 ? 21.705 0.093 -2.551 1.00 91.69 212 LEU A CA 1
ATOM 1679 C C . LEU A 1 212 ? 21.268 -1.069 -1.656 1.00 91.69 212 LEU A C 1
ATOM 1681 O O . LEU A 1 212 ? 20.841 -0.838 -0.528 1.00 91.69 212 LEU A O 1
ATOM 1685 N N . GLY A 1 213 ? 21.405 -2.310 -2.125 1.00 93.75 213 GLY A N 1
ATOM 1686 C CA . GLY A 1 213 ? 21.070 -3.511 -1.362 1.00 93.75 213 GLY A CA 1
ATOM 1687 C C . GLY A 1 213 ? 21.937 -3.671 -0.114 1.00 93.75 213 GLY A C 1
ATOM 1688 O O . GLY A 1 213 ? 21.411 -3.919 0.971 1.00 93.75 213 GLY A O 1
ATOM 1689 N N . SER A 1 214 ? 23.249 -3.455 -0.239 1.00 93.56 214 SER A N 1
ATOM 1690 C CA . SER A 1 214 ? 24.182 -3.464 0.895 1.00 93.56 214 SER A CA 1
ATOM 1691 C C . SER A 1 214 ? 23.832 -2.383 1.925 1.00 93.56 214 SER A C 1
ATOM 1693 O O . SER A 1 214 ? 23.761 -2.657 3.125 1.00 93.56 214 SER A O 1
ATOM 1695 N N . LEU A 1 215 ? 23.515 -1.170 1.461 1.00 89.81 215 LEU A N 1
ATOM 1696 C CA . LEU A 1 215 ? 23.099 -0.064 2.322 1.00 89.81 215 LEU A CA 1
ATOM 1697 C C . LEU A 1 215 ? 21.772 -0.359 3.040 1.00 89.81 215 LEU A C 1
ATOM 1699 O O . LEU A 1 215 ? 21.667 -0.138 4.246 1.00 89.81 215 LEU A O 1
ATOM 1703 N N . LEU A 1 216 ? 20.775 -0.889 2.326 1.00 87.88 216 LEU A N 1
ATOM 1704 C CA . LEU A 1 216 ? 19.483 -1.304 2.888 1.00 87.88 216 LEU A CA 1
ATOM 1705 C C . LEU A 1 216 ? 19.660 -2.368 3.972 1.00 87.88 216 LEU A C 1
ATOM 1707 O O . LEU A 1 216 ? 19.068 -2.257 5.046 1.00 87.88 216 LEU A O 1
ATOM 1711 N N . LEU A 1 217 ? 20.500 -3.371 3.714 1.00 91.12 217 LEU A N 1
ATOM 1712 C CA . LEU A 1 217 ? 20.809 -4.426 4.675 1.00 91.12 217 LEU A CA 1
ATOM 1713 C C . LEU A 1 217 ? 21.494 -3.854 5.922 1.00 91.12 217 LEU A C 1
ATOM 1715 O O . LEU A 1 217 ? 21.112 -4.190 7.044 1.00 91.12 217 LEU A O 1
ATOM 1719 N N . LEU A 1 218 ? 22.456 -2.947 5.746 1.00 87.75 218 LEU A N 1
ATOM 1720 C CA . LEU A 1 218 ? 23.139 -2.280 6.852 1.00 87.75 218 LEU A CA 1
ATOM 1721 C C . LEU A 1 218 ? 22.161 -1.461 7.707 1.00 87.75 218 LEU A C 1
ATOM 1723 O O . LEU A 1 218 ? 22.140 -1.608 8.930 1.00 87.75 218 LEU A O 1
ATOM 1727 N N . VAL A 1 219 ? 21.299 -0.656 7.079 1.00 83.56 219 VAL A N 1
ATOM 1728 C CA . VAL A 1 219 ? 20.253 0.113 7.775 1.00 83.56 219 VAL A CA 1
ATOM 1729 C C . VAL A 1 219 ? 19.284 -0.815 8.503 1.00 83.56 219 VAL A C 1
ATOM 1731 O O . VAL A 1 219 ? 18.917 -0.536 9.644 1.00 83.56 219 VAL A O 1
ATOM 1734 N N . PHE A 1 220 ? 18.901 -1.938 7.895 1.00 83.69 220 PHE A N 1
ATOM 1735 C CA . PHE A 1 220 ? 18.029 -2.921 8.528 1.00 83.69 220 PHE A CA 1
ATOM 1736 C C . PHE A 1 220 ? 18.662 -3.510 9.796 1.00 83.69 220 PHE A C 1
ATOM 1738 O O . PHE A 1 220 ? 18.030 -3.498 10.857 1.00 83.69 220 PHE A O 1
ATOM 1745 N N . ILE A 1 221 ? 19.923 -3.948 9.732 1.00 86.44 221 ILE A N 1
ATOM 1746 C CA . ILE A 1 221 ? 20.644 -4.466 10.905 1.00 86.44 221 ILE A CA 1
ATOM 1747 C C . ILE A 1 221 ? 20.758 -3.385 11.986 1.00 86.44 221 ILE A C 1
ATOM 1749 O O . ILE A 1 221 ? 20.434 -3.651 13.146 1.00 86.44 221 ILE A O 1
ATOM 1753 N N . LEU A 1 222 ? 21.135 -2.156 11.620 1.00 81.25 222 LEU A N 1
ATOM 1754 C CA . LEU A 1 222 ? 21.214 -1.030 12.558 1.00 81.25 222 LEU A CA 1
ATOM 1755 C C . LEU A 1 222 ? 19.856 -0.725 13.200 1.00 81.25 222 LEU A C 1
ATOM 1757 O O . LEU A 1 222 ? 19.781 -0.497 14.405 1.00 81.25 222 LEU A O 1
ATOM 1761 N N . SER A 1 223 ? 18.766 -0.784 12.432 1.00 73.56 223 SER A N 1
ATOM 1762 C CA . SER A 1 223 ? 17.413 -0.531 12.940 1.00 73.56 223 SER A CA 1
ATOM 1763 C C . SER A 1 223 ? 16.967 -1.551 13.995 1.00 73.56 223 SER A C 1
ATOM 1765 O O . SER A 1 223 ? 16.161 -1.209 14.871 1.00 73.56 223 SER A O 1
ATOM 1767 N N . LYS A 1 224 ? 17.518 -2.773 13.920 1.00 75.62 224 LYS A N 1
ATOM 1768 C CA . LYS A 1 224 ? 17.248 -3.894 14.825 1.00 75.62 224 LYS A CA 1
ATOM 1769 C C . LYS A 1 224 ? 18.177 -3.912 16.044 1.00 75.62 224 LYS A C 1
ATOM 1771 O O . LYS A 1 224 ? 17.730 -4.294 17.120 1.00 75.62 224 LYS A O 1
ATOM 1776 N N . LEU A 1 225 ? 19.440 -3.505 15.893 1.00 74.56 225 LEU A N 1
ATOM 1777 C CA . LEU A 1 225 ? 20.422 -3.484 16.987 1.00 74.56 225 LEU A CA 1
ATOM 1778 C C . LEU A 1 225 ? 20.316 -2.240 17.880 1.00 74.56 225 LEU A C 1
ATOM 1780 O O . LEU A 1 225 ? 20.698 -2.295 19.048 1.00 74.56 225 LEU A O 1
ATOM 1784 N N . LEU A 1 226 ? 19.841 -1.113 17.345 1.00 70.38 226 LEU A N 1
ATOM 1785 C CA . LEU A 1 226 ? 19.879 0.161 18.057 1.00 70.38 226 LEU A CA 1
ATOM 1786 C C . LEU A 1 226 ? 18.616 0.388 18.917 1.00 70.38 226 LEU A C 1
ATOM 1788 O O . LEU A 1 226 ? 17.502 0.402 18.384 1.00 70.38 226 LEU A O 1
ATOM 1792 N N . PRO A 1 227 ? 18.759 0.634 20.236 1.00 66.94 227 PRO A N 1
ATOM 1793 C CA . PRO A 1 227 ? 17.643 1.025 21.098 1.00 66.94 227 PRO A CA 1
ATOM 1794 C C . PRO A 1 227 ? 17.056 2.374 20.645 1.00 66.94 227 PRO A C 1
ATOM 1796 O O . PRO A 1 227 ? 17.764 3.199 20.067 1.00 66.94 227 PRO A O 1
ATOM 1799 N N . GLN A 1 228 ? 15.768 2.629 20.922 1.00 65.75 228 GLN A N 1
ATOM 1800 C CA . GLN A 1 228 ? 15.001 3.780 20.395 1.00 65.75 228 GLN A CA 1
ATOM 1801 C C . GLN A 1 228 ? 15.726 5.140 20.463 1.00 65.75 228 GLN A C 1
ATOM 1803 O O . GLN A 1 228 ? 15.569 5.957 19.560 1.00 65.75 228 GLN A O 1
ATOM 1808 N N . LYS A 1 229 ? 16.560 5.370 21.484 1.00 63.38 229 LYS A N 1
ATOM 1809 C CA . LYS A 1 229 ? 17.323 6.615 21.676 1.00 63.38 229 LYS A CA 1
ATOM 1810 C C . LYS A 1 229 ? 18.433 6.846 20.636 1.00 63.38 229 LYS A C 1
ATOM 1812 O O . LYS A 1 229 ? 18.799 7.983 20.377 1.00 63.38 229 LYS A O 1
ATOM 1817 N N . MET A 1 230 ? 18.965 5.784 20.032 1.00 64.75 230 MET A N 1
ATOM 1818 C CA . MET A 1 230 ? 19.974 5.857 18.965 1.00 64.75 230 MET A CA 1
ATOM 1819 C C . MET A 1 230 ? 19.330 5.996 17.574 1.00 64.75 230 MET A C 1
ATOM 1821 O O . MET A 1 230 ? 19.974 6.444 16.628 1.00 64.75 230 MET A O 1
ATOM 1825 N N . ARG A 1 231 ? 18.039 5.657 17.441 1.00 65.25 231 ARG A N 1
ATOM 1826 C CA . ARG A 1 231 ? 17.284 5.791 16.185 1.00 65.25 231 ARG A CA 1
ATOM 1827 C C . ARG A 1 231 ? 17.104 7.260 15.786 1.00 65.25 231 ARG A C 1
ATOM 1829 O O . ARG A 1 231 ? 17.214 7.587 14.609 1.00 65.25 231 ARG A O 1
ATOM 1836 N N . THR A 1 232 ? 16.905 8.152 16.756 1.00 70.44 232 THR A N 1
ATOM 1837 C CA . THR A 1 232 ? 16.859 9.608 16.531 1.00 70.44 232 THR A CA 1
ATOM 1838 C C . THR A 1 232 ? 18.211 10.174 16.095 1.00 70.44 232 THR A C 1
ATOM 1840 O O . THR A 1 232 ? 18.252 11.008 15.196 1.00 70.44 232 THR A O 1
ATOM 1843 N N . LEU A 1 233 ? 19.322 9.676 16.648 1.00 75.06 233 LEU A N 1
ATOM 1844 C CA . LEU A 1 233 ? 20.668 10.055 16.200 1.00 75.06 233 LEU A CA 1
ATOM 1845 C C . LEU A 1 233 ? 20.916 9.632 14.740 1.00 75.06 233 LEU A C 1
ATOM 1847 O O . LEU A 1 233 ? 21.470 10.405 13.963 1.00 75.06 233 LEU A O 1
ATOM 1851 N N . GLY A 1 234 ? 20.427 8.451 14.344 1.00 77.88 234 GLY A N 1
ATOM 1852 C CA . GLY A 1 234 ? 20.459 7.989 12.952 1.00 77.88 234 GLY A CA 1
ATOM 1853 C C . GLY A 1 234 ? 19.726 8.924 11.983 1.00 77.88 234 GLY A C 1
ATOM 1854 O O . GLY A 1 234 ? 20.251 9.217 10.913 1.00 77.88 234 GLY A O 1
ATOM 1855 N N . TYR A 1 235 ? 18.564 9.462 12.373 1.00 78.75 235 TYR A N 1
ATOM 1856 C CA . TYR A 1 235 ? 17.849 10.464 11.570 1.00 78.75 235 TYR A CA 1
ATOM 1857 C C . TYR A 1 235 ? 18.635 11.769 11.416 1.00 78.75 235 TYR A C 1
ATOM 1859 O O . TYR A 1 235 ? 18.662 12.337 10.326 1.00 78.75 235 TYR A O 1
ATOM 1867 N N . ILE A 1 236 ? 19.299 12.231 12.478 1.00 81.31 236 ILE A N 1
ATOM 1868 C CA . ILE A 1 236 ? 20.117 13.451 12.430 1.00 81.31 236 ILE A CA 1
ATOM 1869 C C . ILE A 1 236 ? 21.312 13.247 11.494 1.00 81.31 236 ILE A C 1
ATOM 1871 O O . ILE A 1 236 ? 21.565 14.089 10.635 1.00 81.31 236 ILE A O 1
ATOM 1875 N N . ILE A 1 237 ? 22.007 12.111 11.602 1.00 82.75 237 ILE A N 1
ATOM 1876 C CA . ILE A 1 237 ? 23.130 11.786 10.713 1.00 82.75 237 ILE A CA 1
ATOM 1877 C C . ILE A 1 237 ? 22.645 11.676 9.266 1.00 82.75 237 ILE A C 1
ATOM 1879 O O . ILE A 1 237 ? 23.254 12.275 8.388 1.00 82.75 237 ILE A O 1
ATOM 1883 N N . ALA A 1 238 ? 21.520 11.002 9.010 1.00 81.62 238 ALA A N 1
ATOM 1884 C CA . ALA A 1 238 ? 20.950 10.904 7.668 1.00 81.62 238 ALA A CA 1
ATOM 1885 C C . ALA A 1 238 ? 20.585 12.281 7.084 1.00 81.62 238 ALA A C 1
ATOM 1887 O O . ALA A 1 238 ? 20.858 12.543 5.911 1.00 81.62 238 ALA A O 1
ATOM 1888 N N . ALA A 1 239 ? 20.028 13.186 7.894 1.00 82.62 239 ALA A N 1
ATOM 1889 C CA . ALA A 1 239 ? 19.731 14.553 7.470 1.00 82.62 239 ALA A CA 1
ATOM 1890 C C . ALA A 1 239 ? 21.013 15.328 7.113 1.00 82.62 239 ALA A C 1
ATOM 1892 O O . ALA A 1 239 ? 21.080 15.959 6.057 1.00 82.62 239 ALA A O 1
ATOM 1893 N N . VAL A 1 240 ? 22.060 15.214 7.937 1.00 85.69 240 VAL A N 1
ATOM 1894 C CA . VAL A 1 240 ? 23.367 15.842 7.675 1.00 85.69 240 VAL A CA 1
ATOM 1895 C C . VAL A 1 240 ? 24.024 15.255 6.419 1.00 85.69 240 VAL A C 1
ATOM 1897 O O . VAL A 1 240 ? 24.501 16.008 5.567 1.00 85.69 240 VAL A O 1
ATOM 1900 N N . SER A 1 241 ? 23.995 13.931 6.247 1.00 83.69 241 SER A N 1
ATOM 1901 C CA . SER A 1 241 ? 24.515 13.245 5.057 1.00 83.69 241 SER A CA 1
ATOM 1902 C C . SER A 1 241 ? 23.762 13.632 3.784 1.00 83.69 241 SER A C 1
ATOM 1904 O O . SER A 1 241 ? 24.376 13.741 2.723 1.00 83.69 241 SER A O 1
ATOM 1906 N N . THR A 1 242 ? 22.455 13.883 3.876 1.00 84.25 242 THR A N 1
ATOM 1907 C CA . THR A 1 242 ? 21.643 14.317 2.728 1.00 84.25 242 THR A CA 1
ATOM 1908 C C . THR A 1 242 ? 22.045 15.722 2.273 1.00 84.25 242 THR A C 1
ATOM 1910 O O . THR A 1 242 ? 22.285 15.933 1.084 1.00 84.25 242 THR A O 1
ATOM 1913 N N . SER A 1 243 ? 22.220 16.661 3.209 1.00 89.25 243 SER A N 1
ATOM 1914 C CA . SER A 1 243 ? 22.691 18.021 2.904 1.00 89.25 243 SER A CA 1
ATOM 1915 C C . SER A 1 243 ? 24.107 18.029 2.321 1.00 89.25 243 SER A C 1
ATOM 1917 O O . SER A 1 243 ? 24.369 18.712 1.331 1.00 89.25 243 SER A O 1
ATOM 1919 N N . ALA A 1 244 ? 25.009 17.220 2.883 1.00 87.50 244 ALA A N 1
ATOM 1920 C CA . ALA A 1 244 ? 26.363 17.067 2.355 1.00 87.50 244 ALA A CA 1
ATOM 1921 C C . ALA A 1 244 ? 26.363 16.472 0.933 1.00 87.50 244 ALA A C 1
ATOM 1923 O O . ALA A 1 244 ? 27.104 16.938 0.069 1.00 87.50 244 ALA A O 1
ATOM 1924 N N . SER A 1 245 ? 25.489 15.495 0.664 1.00 88.31 245 SER A N 1
ATOM 1925 C CA . SER A 1 245 ? 25.351 14.883 -0.665 1.00 88.31 245 SER A CA 1
ATOM 1926 C C . SER A 1 245 ? 24.842 15.879 -1.709 1.00 88.31 245 SER A C 1
ATOM 1928 O O . SER A 1 245 ? 25.368 15.914 -2.820 1.00 88.31 245 SER A O 1
ATOM 1930 N N . MET A 1 246 ? 23.865 16.727 -1.359 1.00 86.25 246 MET A N 1
ATOM 1931 C CA . MET A 1 246 ? 23.379 17.778 -2.264 1.00 86.25 246 MET A CA 1
ATOM 1932 C C . MET A 1 246 ? 24.475 18.787 -2.620 1.00 86.25 246 MET A C 1
ATOM 1934 O O . MET A 1 246 ? 24.604 19.159 -3.788 1.00 86.25 246 MET A O 1
ATOM 1938 N N . TYR A 1 247 ? 25.291 19.190 -1.643 1.00 90.81 247 TYR A N 1
ATOM 1939 C CA . TYR A 1 247 ? 26.406 20.105 -1.882 1.00 90.81 247 TYR A CA 1
ATOM 1940 C C . TYR A 1 247 ? 27.473 19.485 -2.794 1.00 90.81 247 TYR A C 1
ATOM 1942 O O . TYR A 1 247 ? 27.899 20.107 -3.767 1.00 90.81 247 TYR A O 1
ATOM 1950 N N . LEU A 1 248 ? 27.848 18.227 -2.538 1.00 87.25 248 LEU A N 1
ATOM 1951 C CA . LEU A 1 248 ? 28.792 17.495 -3.385 1.00 87.25 248 LEU A CA 1
ATOM 1952 C C . LEU A 1 248 ? 28.276 17.347 -4.818 1.00 87.25 248 LEU A C 1
ATOM 1954 O O . LEU A 1 248 ? 29.038 17.538 -5.761 1.00 87.25 248 LEU A O 1
ATOM 1958 N N . TYR A 1 249 ? 26.986 17.061 -4.996 1.00 92.12 249 TYR A N 1
ATOM 1959 C CA . TYR A 1 249 ? 26.392 16.948 -6.326 1.00 92.12 249 TYR A CA 1
ATOM 1960 C C . TYR A 1 249 ? 26.437 18.275 -7.095 1.00 92.12 249 TYR A C 1
ATOM 1962 O O . TYR A 1 249 ? 26.851 18.299 -8.255 1.00 92.12 249 TYR A O 1
ATOM 1970 N N . GLN A 1 250 ? 26.071 19.388 -6.448 1.00 89.94 250 GLN A N 1
ATOM 1971 C CA . GLN A 1 250 ? 26.184 20.721 -7.052 1.00 89.94 250 GLN A CA 1
ATOM 1972 C C . GLN A 1 250 ? 27.623 21.011 -7.476 1.00 89.94 250 GLN A C 1
ATOM 1974 O O . GLN A 1 250 ? 27.863 21.424 -8.612 1.00 89.94 250 GLN A O 1
ATOM 1979 N N . TRP A 1 251 ? 28.578 20.726 -6.596 1.00 90.50 251 TRP A N 1
ATOM 1980 C CA . TRP A 1 251 ? 29.991 20.965 -6.852 1.00 90.50 251 TRP A CA 1
ATOM 1981 C C . TRP A 1 251 ? 30.514 20.137 -8.033 1.00 90.50 251 TRP A C 1
ATOM 1983 O O . TRP A 1 251 ? 31.120 20.688 -8.951 1.00 90.50 251 TRP A O 1
ATOM 1993 N N . ILE A 1 252 ? 30.187 18.841 -8.075 1.00 89.88 252 ILE A N 1
ATOM 1994 C CA . ILE A 1 252 ? 30.538 17.953 -9.191 1.00 89.88 252 ILE A CA 1
ATOM 1995 C C . ILE A 1 252 ? 29.915 18.457 -10.494 1.00 89.88 252 ILE A C 1
ATOM 1997 O O . ILE A 1 252 ? 30.612 18.531 -11.500 1.00 89.88 252 ILE A O 1
ATOM 2001 N N . SER A 1 253 ? 28.637 18.847 -10.486 1.00 82.94 253 SER A N 1
ATOM 2002 C CA . SER A 1 253 ? 27.945 19.320 -11.695 1.00 82.94 253 SER A CA 1
ATOM 2003 C C . SER A 1 253 ? 28.537 20.617 -12.260 1.00 82.94 253 SER A C 1
ATOM 2005 O O . SER A 1 253 ? 28.638 20.774 -13.481 1.00 82.94 253 SER A O 1
ATOM 2007 N N . TYR A 1 254 ? 28.982 21.519 -11.381 1.00 89.50 254 TYR A N 1
ATOM 2008 C CA . TYR A 1 254 ? 29.654 22.756 -11.762 1.00 89.50 254 TYR A CA 1
ATOM 2009 C C . TYR A 1 254 ? 31.003 22.462 -12.422 1.00 89.50 254 TYR A C 1
ATOM 2011 O O . TYR A 1 254 ? 31.257 22.915 -13.538 1.00 89.50 254 TYR A O 1
ATOM 2019 N N . TYR A 1 255 ? 31.823 21.627 -11.780 1.00 88.38 255 TYR A N 1
ATOM 2020 C CA . TYR A 1 255 ? 33.123 21.222 -12.316 1.00 88.38 255 TYR A CA 1
ATOM 2021 C C . TYR A 1 255 ? 33.003 20.448 -13.629 1.00 88.38 255 TYR A C 1
ATOM 2023 O O . TYR A 1 255 ? 33.755 20.708 -14.562 1.00 88.38 255 TYR A O 1
ATOM 2031 N N . PHE A 1 256 ? 32.037 19.536 -13.742 1.00 87.00 256 PHE A N 1
ATOM 2032 C CA . PHE A 1 256 ? 31.808 18.801 -14.986 1.00 87.00 256 PHE A CA 1
ATOM 2033 C C . PHE A 1 256 ? 31.433 19.740 -16.135 1.00 87.00 256 PHE A C 1
ATOM 2035 O O . PHE A 1 256 ? 31.948 19.601 -17.242 1.00 87.00 256 PHE A O 1
ATOM 2042 N N . SER A 1 257 ? 30.562 20.718 -15.869 1.00 82.31 257 SER A N 1
ATOM 2043 C CA . SER A 1 257 ? 30.141 21.701 -16.873 1.00 82.31 257 SER A CA 1
ATOM 2044 C C . SER A 1 257 ? 31.298 22.589 -17.328 1.00 82.31 257 SER A C 1
ATOM 2046 O O . SER A 1 257 ? 31.377 22.933 -18.507 1.00 82.31 257 SER A O 1
ATOM 2048 N N . ASP A 1 258 ? 32.194 22.949 -16.410 1.00 84.06 258 ASP A N 1
ATOM 2049 C CA . ASP A 1 258 ? 33.393 23.728 -16.713 1.00 84.06 258 ASP A CA 1
ATOM 2050 C C . ASP A 1 258 ? 34.396 22.924 -17.555 1.00 84.06 258 ASP A C 1
ATOM 2052 O O . ASP A 1 258 ? 34.830 23.381 -18.614 1.00 84.06 258 ASP A O 1
ATOM 2056 N N . ILE A 1 259 ? 34.672 21.676 -17.162 1.00 84.62 259 ILE A N 1
ATOM 2057 C CA . ILE A 1 259 ? 35.566 20.772 -17.899 1.00 84.62 259 ILE A CA 1
ATOM 2058 C C . ILE A 1 259 ? 35.041 20.527 -19.318 1.00 84.62 259 ILE A C 1
ATOM 2060 O O . ILE A 1 259 ? 35.809 20.635 -20.273 1.00 84.62 259 ILE A O 1
ATOM 2064 N N . ILE A 1 260 ? 33.739 20.265 -19.480 1.00 81.81 260 ILE A N 1
ATOM 2065 C CA . ILE A 1 260 ? 33.126 20.036 -20.799 1.00 81.81 260 ILE A CA 1
ATOM 2066 C C . ILE A 1 260 ? 33.245 21.279 -21.691 1.00 81.81 260 ILE A C 1
ATOM 2068 O O . ILE A 1 260 ? 33.546 21.147 -22.875 1.00 81.81 260 ILE A O 1
ATOM 2072 N N . LYS A 1 261 ? 33.042 22.487 -21.152 1.00 79.88 261 LYS A N 1
ATOM 2073 C CA . LYS A 1 261 ? 33.146 23.728 -21.940 1.00 79.88 261 LYS A CA 1
ATOM 2074 C C . LYS A 1 261 ? 34.586 24.058 -22.325 1.00 79.88 261 LYS A C 1
ATOM 2076 O O . LYS A 1 261 ? 34.828 24.472 -23.456 1.00 79.88 261 LYS A O 1
ATOM 2081 N N . ASN A 1 262 ? 35.528 23.850 -21.410 1.00 80.25 262 ASN A N 1
ATOM 2082 C CA . ASN A 1 262 ? 36.926 24.230 -21.605 1.00 80.25 262 ASN A CA 1
ATOM 2083 C C . ASN A 1 262 ? 37.726 23.189 -22.411 1.00 80.25 262 ASN A C 1
ATOM 2085 O O . ASN A 1 262 ? 38.684 23.555 -23.085 1.00 80.25 262 ASN A O 1
ATOM 2089 N N . HIS A 1 263 ? 37.322 21.912 -22.389 1.00 79.56 263 HIS A N 1
ATOM 2090 C CA . HIS A 1 263 ? 38.023 20.805 -23.062 1.00 79.56 263 HIS A CA 1
ATOM 2091 C C . HIS A 1 263 ? 37.179 20.110 -24.149 1.00 79.56 263 HIS A C 1
ATOM 2093 O O . HIS A 1 263 ? 37.519 19.012 -24.589 1.00 79.56 263 HIS A O 1
ATOM 2099 N N . TRP A 1 264 ? 36.109 20.756 -24.631 1.00 70.69 264 TRP A N 1
ATOM 2100 C CA . TRP A 1 264 ? 35.229 20.249 -25.701 1.00 70.69 264 TRP A CA 1
ATOM 2101 C C . TRP A 1 264 ? 35.990 19.811 -26.971 1.00 70.69 264 TRP A C 1
ATOM 2103 O O . TRP A 1 264 ? 35.586 18.861 -27.632 1.00 70.69 264 TRP A O 1
ATOM 2113 N N . GLN A 1 265 ? 37.131 20.441 -27.269 1.00 69.81 265 GLN A N 1
ATOM 2114 C CA . GLN A 1 265 ? 37.981 20.143 -28.432 1.00 69.81 265 GLN A CA 1
ATOM 2115 C C . GLN A 1 265 ? 38.642 18.749 -28.389 1.00 69.81 265 GLN A C 1
ATOM 2117 O O . GLN A 1 265 ? 39.172 18.306 -29.398 1.00 69.81 265 GLN A O 1
ATOM 2122 N N . ILE A 1 266 ? 38.647 18.067 -27.238 1.00 68.31 266 ILE A N 1
ATOM 2123 C CA . ILE A 1 266 ? 39.305 16.758 -27.046 1.00 68.31 266 ILE A CA 1
ATOM 2124 C C . ILE A 1 266 ? 38.323 15.593 -27.283 1.00 68.31 266 ILE A C 1
ATOM 2126 O O . ILE A 1 266 ? 38.734 14.445 -27.419 1.00 68.31 266 ILE A O 1
ATOM 2130 N N . PHE A 1 267 ? 37.018 15.880 -27.319 1.00 59.06 267 PHE A N 1
ATOM 2131 C CA . PHE A 1 267 ? 35.949 14.882 -27.434 1.00 59.06 267 PHE A CA 1
ATOM 2132 C C . PHE A 1 267 ? 35.362 14.753 -28.856 1.00 59.06 267 PHE A C 1
ATOM 2134 O O . PHE A 1 267 ? 34.468 13.926 -29.047 1.00 59.06 267 PHE A O 1
ATOM 2141 N N . LEU A 1 268 ? 35.840 15.553 -29.823 1.00 52.38 268 LEU A N 1
ATOM 2142 C CA . LEU A 1 268 ? 35.516 15.470 -31.257 1.00 52.38 268 LE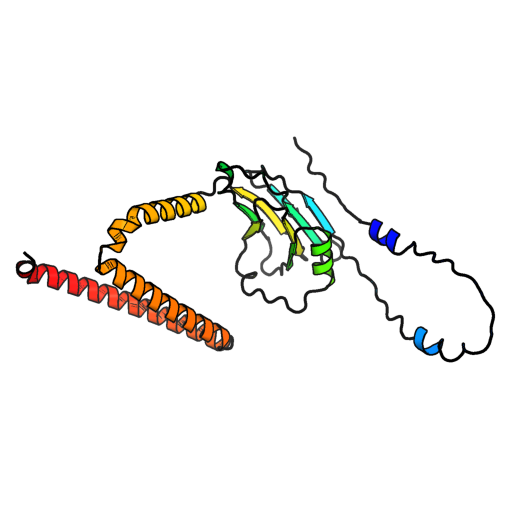U A CA 1
ATOM 2143 C C . LEU A 1 268 ? 36.639 14.741 -32.008 1.00 52.38 268 LEU A C 1
ATOM 2145 O O . LEU A 1 268 ? 36.308 13.908 -32.879 1.00 52.38 268 LEU A O 1
#

Organism: NCBI:txid1028688

Secondary structure (DSSP, 8-state):
------B----THHHHHTS------------S--TTTHHHHHS--------PPPEEEEEPPTT--S-EEEEEPPPTTSS-EEEEEEEPPPP--GGGTT-EEEEEEEESSTT--PEEEEESSHHHHHHHHHTT-S----TTTTT-SEEEPPSSS-EEEEEEESS-EEEEEEEESS-HHHHHHHHHHHHHHHHHHHHHH-HHHHHHHHHHHHHHHHHHHHHHHHHHHS-HHHHHHHHHHHHHHHHHHHHHHHHHHHHHHHHHHHSGGG--

Foldseek 3Di:
DDDFDFPQPPPCVVVVVVVDPPPDDDDDDDDDPDPPVVVVVVPPCPDPPQPQARETETEDDLPDADKDKDKDAADPVLDKYKYKYKYAADDDDPQCPQKWKKKAKADPDPDWDKDKDKDLDPVRRSVVVSVPPPDPPDPPVVPDSMDIADRGGIMMMIIITNHIMMIIIHMDRRDPVVVVVVVVVVVCVVCVVVQVVDPCNVVVVVVVCVVVVVVVVVVVVCVVPDDPVVVVVVVVVVVVVVVVVVVVVVVVVVVVVVCCVVVVVVVD

InterPro domains:
  IPR019358 NEMP family [PF10225] (175-266)
  IPR019358 NEMP family [PTHR13598] (57-266)

Sequence (268 aa):
NFQCQIYIGTDTSFLKTCQLSKMAAPCIYSNFVWVLVSFFLYHGCVRVLCNAIPYVSVMLNATQTQPFDVIVSAPQDGGRKLCILCYPGQDTMWHKLWINPKITIKTSDLGTNFDFYYGQNLTEIVSQAESGSFLKWSPYAILKEEHAFEPFSNSCIGITSEKSYTANFVVKNPEKWFVAYTAAGLFLFFLAEPLSRNTFLQYGTGISVGVLGSLLLLVFILSKLLPQKMRTLGYIIAAVSTSASMYLYQWISYYFSDIIKNHWQIFL

Radius of gyration: 30.23 Å; chains: 1; bounding box: 72×74×81 Å

pLDDT: mean 71.54, std 21.73, range [21.17, 95.75]